Protein AF-A0A6G1GMH3-F1 (afdb_monomer)

Foldseek 3Di:
DVVPDPPDDFDKDKDKDKDADCVVCVVVVDPLLDQPVVQLVVQLCCCSPPNPDDPFQVSNQVVNQVSNQVSRDDVNGNQIKMKMKMWRAPPAVQFRTKIKIWIWGSNDDPPDPTDIWIKIKTHFRKAWAQEADDPVSRPGTAIKTKIKIFGPFDPVCRVCVRVLSVVLRVDRHPDNYHHQVVNQVVNQQSNVVVVGGFKMKMKMWGCPPDPPDSTDIDIDMDGNVVD

Mean predicted aligned error: 6.45 Å

Organism: NCBI:txid1176131

pLDDT: mean 87.6, std 11.53, range [42.12, 98.38]

Radius of gyration: 20.79 Å; Cα contacts (8 Å, |Δi|>4): 417; chains: 1; bounding box: 51×36×61 Å

InterPro domains:
  IPR006156 Dihydroneopterin aldolase [PTHR42844] (115-224)
  IPR006157 Dihydroneopterin aldolase/epimerase domain [PF02152] (8-95)
  IPR006157 Dihydroneopterin aldolase/epimerase domain [PF02152] (121-221)
  IPR006157 Dihydroneopterin aldolase/epimerase domain [SM00905] (7-104)
  IPR006157 Dihydroneopterin aldolase/epimerase domain [SM00905] (120-222)
  IPR006157 Dihydroneopterin aldolase/epimerase domain [TIGR00526] (122-224)
  IPR043133 GTP cyclohydrolase I, C-terminal/NADPH-dependent 7-cyano-7-deazaguanine reductase [G3DSA:3.30.1130.10] (1-105)
  IPR043133 GTP cyclohydrolase I, C-terminal/NADPH-dependent 7-cyano-7-deazaguanine reductase [G3DSA:3.30.1130.10] (109-225)

Sequence (227 aa):
DQWHRANYPQPASIDCRIRTSIAEAGKSDDVANTVNYGTLSKAIHKLAAYSKSFDDLKAFAEALCKTASETAGNDTHKDCAVEVTVTLPQALILGEGFGIQLKQDKSGKEDALQTQSLHAFVRSLRVACVIGINPHERVEKQPVVLDLTFYEVKDALFKEYATVVKRISDMIEQSSYGTLEALATNVARIACESGLMETVNVAVNKPAAIRFAVASGVEITRDRAFF

Structure (mmCIF, N/CA/C/O backbone):
data_AF-A0A6G1GMH3-F1
#
_entry.id   AF-A0A6G1GMH3-F1
#
loop_
_atom_site.group_PDB
_atom_site.id
_atom_site.type_symbol
_atom_site.label_atom_id
_atom_site.label_alt_id
_atom_site.label_comp_id
_atom_site.label_asym_id
_atom_site.label_entity_id
_atom_site.label_seq_id
_atom_site.pdbx_PDB_ins_code
_atom_site.Cartn_x
_atom_site.Cartn_y
_atom_site.Cartn_z
_atom_site.occupancy
_atom_site.B_iso_or_equiv
_atom_site.auth_seq_id
_atom_site.auth_comp_id
_atom_site.auth_asym_id
_atom_site.auth_atom_id
_atom_site.pdbx_PDB_model_num
ATOM 1 N N . ASP A 1 1 ? 14.725 -7.524 10.302 1.00 65.88 1 ASP A N 1
ATOM 2 C CA . ASP A 1 1 ? 13.369 -7.399 9.713 1.00 65.88 1 ASP A CA 1
ATOM 3 C C . ASP A 1 1 ? 12.341 -7.217 10.835 1.00 65.88 1 ASP A C 1
ATOM 5 O O . ASP A 1 1 ? 12.752 -7.108 11.988 1.00 65.88 1 ASP A O 1
ATOM 9 N N . GLN A 1 2 ? 11.034 -7.184 10.539 1.00 64.62 2 GLN A N 1
ATOM 10 C CA . GLN A 1 2 ? 9.976 -7.140 11.574 1.00 64.62 2 GLN A CA 1
ATOM 11 C C . GLN A 1 2 ? 9.940 -8.382 12.484 1.00 64.62 2 GLN A C 1
ATOM 13 O O . GLN A 1 2 ? 9.207 -8.411 13.466 1.00 64.62 2 GLN A O 1
ATOM 18 N N . TRP A 1 3 ? 10.754 -9.393 12.186 1.00 66.44 3 TRP A N 1
ATOM 19 C CA . TRP A 1 3 ? 10.903 -10.625 12.952 1.00 66.44 3 TRP A CA 1
ATOM 20 C C . TRP A 1 3 ? 12.176 -10.618 13.812 1.00 66.44 3 TRP A C 1
ATOM 22 O O . TRP A 1 3 ? 12.595 -11.665 14.303 1.00 66.44 3 TRP A O 1
ATOM 32 N N . HIS A 1 4 ? 12.808 -9.447 13.973 1.00 70.25 4 HIS A N 1
ATOM 33 C CA . HIS A 1 4 ? 14.054 -9.235 14.719 1.00 70.25 4 HIS A CA 1
ATOM 34 C C . HIS A 1 4 ? 15.251 -10.056 14.213 1.00 70.25 4 HIS A C 1
ATOM 36 O O . HIS A 1 4 ? 16.225 -10.258 14.938 1.00 70.25 4 HIS A O 1
ATOM 42 N N . ARG A 1 5 ? 15.225 -10.500 12.951 1.00 72.06 5 ARG A N 1
ATOM 43 C CA . ARG A 1 5 ? 16.344 -11.212 12.326 1.00 72.06 5 ARG A CA 1
ATOM 44 C C . ARG A 1 5 ? 17.308 -10.206 11.708 1.00 72.06 5 ARG A C 1
ATOM 46 O O . ARG A 1 5 ? 16.908 -9.355 10.905 1.00 72.06 5 ARG A O 1
ATOM 53 N N . ALA A 1 6 ? 18.578 -10.301 12.086 1.00 69.31 6 ALA A N 1
ATOM 54 C CA . ALA A 1 6 ? 19.656 -9.529 11.481 1.00 69.31 6 ALA A CA 1
ATOM 55 C C . ALA A 1 6 ? 20.178 -10.240 10.224 1.00 69.31 6 ALA A C 1
ATOM 57 O O . ALA A 1 6 ? 20.273 -11.465 10.202 1.00 69.31 6 ALA A O 1
ATOM 58 N N . ASN A 1 7 ? 20.537 -9.467 9.194 1.00 68.94 7 ASN A N 1
ATOM 59 C CA . ASN A 1 7 ? 21.212 -9.941 7.976 1.00 68.94 7 ASN A CA 1
ATOM 60 C C . ASN A 1 7 ? 20.487 -11.058 7.200 1.00 68.94 7 ASN A C 1
ATOM 62 O O . ASN A 1 7 ? 21.120 -11.793 6.445 1.00 68.94 7 ASN A O 1
ATOM 66 N N . TYR A 1 8 ? 19.168 -11.189 7.366 1.00 73.69 8 TYR A N 1
ATOM 67 C CA . TYR A 1 8 ? 18.373 -12.163 6.624 1.00 73.69 8 TYR A CA 1
ATOM 68 C C . TYR A 1 8 ? 17.823 -11.528 5.337 1.00 73.69 8 TYR A C 1
ATOM 70 O O . TYR A 1 8 ? 17.090 -10.535 5.439 1.00 73.69 8 TYR A O 1
ATOM 78 N N . PRO A 1 9 ? 18.139 -12.072 4.144 1.00 75.31 9 PRO A N 1
ATOM 79 C CA . PRO A 1 9 ? 17.592 -11.579 2.886 1.00 75.31 9 PRO A CA 1
ATOM 80 C C . PRO A 1 9 ? 16.067 -11.588 2.935 1.00 75.31 9 PRO A C 1
ATOM 82 O O . PRO A 1 9 ? 15.455 -12.607 3.260 1.00 75.31 9 PRO A O 1
ATOM 85 N N . GLN A 1 10 ? 15.452 -10.449 2.634 1.00 75.25 10 GLN A N 1
ATOM 86 C CA . GLN A 1 10 ? 13.999 -10.358 2.582 1.00 75.25 10 GLN A CA 1
ATOM 87 C C . GLN A 1 10 ? 13.537 -10.717 1.170 1.00 75.25 10 GLN A C 1
ATOM 89 O O . GLN A 1 10 ? 14.069 -10.155 0.207 1.00 75.25 10 GLN A O 1
ATOM 94 N N . PRO A 1 11 ? 12.565 -11.631 1.013 1.00 85.12 11 PRO A N 1
ATOM 95 C CA . PRO A 1 11 ? 11.922 -11.807 -0.277 1.00 85.12 11 PRO A CA 1
ATOM 96 C C . PRO A 1 11 ? 11.266 -10.485 -0.690 1.00 85.12 11 PRO A C 1
ATOM 98 O O . PRO A 1 11 ? 10.708 -9.771 0.143 1.00 85.12 11 PRO A O 1
ATOM 101 N N . ALA A 1 12 ? 11.324 -10.169 -1.979 1.00 89.12 12 ALA A N 1
ATOM 102 C CA . ALA A 1 12 ? 10.643 -9.025 -2.564 1.00 89.12 12 ALA A CA 1
ATOM 103 C C . ALA A 1 12 ? 9.912 -9.477 -3.830 1.00 89.12 12 ALA A C 1
ATOM 105 O O . ALA A 1 12 ? 10.475 -10.201 -4.652 1.00 89.12 12 ALA A O 1
ATOM 106 N N . SER A 1 13 ? 8.663 -9.047 -3.980 1.00 92.88 13 SER A N 1
ATOM 107 C CA . SER A 1 13 ? 7.919 -9.143 -5.234 1.00 92.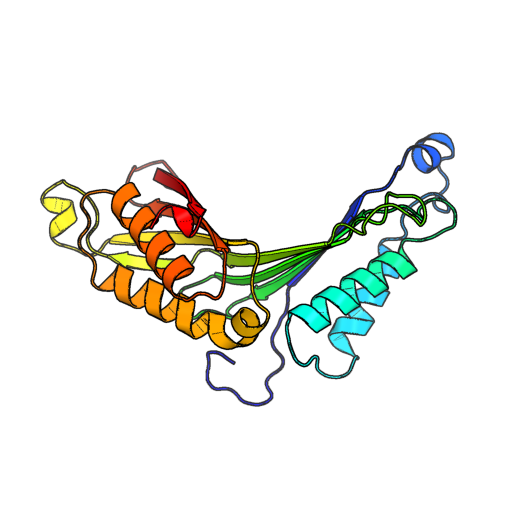88 13 SER A CA 1
ATOM 108 C C . SER A 1 13 ? 8.078 -7.836 -5.994 1.00 92.88 13 SER A C 1
ATOM 110 O O . SER A 1 13 ? 7.933 -6.760 -5.410 1.00 92.88 13 SER A O 1
ATOM 112 N N . ILE A 1 14 ? 8.382 -7.931 -7.285 1.00 94.44 14 ILE A N 1
ATOM 113 C CA . ILE A 1 14 ? 8.625 -6.780 -8.151 1.00 94.44 14 ILE A CA 1
ATOM 114 C C . ILE A 1 14 ? 7.654 -6.864 -9.322 1.00 94.44 14 ILE A C 1
ATOM 116 O O . ILE A 1 14 ? 7.731 -7.797 -10.118 1.00 94.44 14 ILE A O 1
ATOM 120 N N . ASP A 1 15 ? 6.790 -5.865 -9.450 1.00 94.94 15 ASP A N 1
ATOM 121 C CA . ASP A 1 15 ? 5.965 -5.659 -10.636 1.00 94.94 15 ASP A CA 1
ATOM 122 C C . ASP A 1 15 ? 6.522 -4.471 -11.418 1.00 94.94 15 ASP A C 1
ATOM 124 O O . ASP A 1 15 ? 6.689 -3.381 -10.874 1.00 94.94 15 ASP A O 1
ATOM 128 N N . CYS A 1 16 ? 6.807 -4.668 -12.702 1.00 92.62 16 CYS A N 1
ATOM 129 C CA . CYS A 1 16 ? 7.284 -3.617 -13.594 1.00 92.62 16 CYS A CA 1
ATOM 130 C C . CYS A 1 16 ? 6.290 -3.444 -14.741 1.00 92.62 16 CYS A C 1
ATOM 132 O O . CYS A 1 16 ? 6.007 -4.387 -15.479 1.00 92.62 16 CYS A O 1
ATOM 134 N N . ARG A 1 17 ? 5.777 -2.227 -14.910 1.00 91.88 17 ARG A N 1
ATOM 135 C CA . ARG A 1 17 ? 4.866 -1.839 -15.985 1.00 91.88 17 ARG A CA 1
ATOM 136 C C . ARG A 1 17 ? 5.545 -0.808 -16.869 1.00 91.88 17 ARG A C 1
ATOM 138 O O . ARG A 1 17 ? 6.013 0.220 -16.390 1.00 91.88 17 ARG A O 1
ATOM 145 N N . ILE A 1 18 ? 5.558 -1.081 -18.167 1.00 88.50 18 ILE A N 1
ATOM 146 C CA . ILE A 1 18 ? 6.074 -0.173 -19.191 1.00 88.50 18 ILE A CA 1
ATOM 147 C C . ILE A 1 18 ? 4.893 0.259 -20.047 1.00 88.50 18 ILE A C 1
ATOM 149 O O . ILE A 1 18 ? 4.177 -0.580 -20.593 1.00 88.50 18 ILE A O 1
ATOM 153 N N . ARG A 1 19 ? 4.684 1.568 -20.162 1.00 87.44 19 ARG A N 1
ATOM 154 C CA . ARG A 1 19 ? 3.681 2.153 -21.051 1.00 87.44 19 ARG A CA 1
ATOM 155 C C . ARG A 1 19 ? 4.404 2.753 -22.247 1.00 87.44 19 ARG A C 1
ATOM 157 O O . ARG A 1 19 ? 5.175 3.695 -22.101 1.00 87.44 19 ARG A O 1
ATOM 164 N N . THR A 1 20 ? 4.166 2.177 -23.416 1.00 84.81 20 THR A N 1
ATOM 165 C CA . THR A 1 20 ? 4.741 2.609 -24.692 1.00 84.81 20 THR A CA 1
ATOM 166 C C . THR A 1 20 ? 3.802 2.227 -25.833 1.00 84.81 20 THR A C 1
ATOM 168 O O . THR A 1 20 ? 2.899 1.405 -25.651 1.00 84.81 20 THR A O 1
ATOM 171 N N . SER A 1 21 ? 3.994 2.824 -27.006 1.00 84.62 21 SER A N 1
ATOM 172 C CA . SER A 1 21 ? 3.234 2.447 -28.196 1.00 84.62 21 SER A CA 1
ATOM 173 C C . SER A 1 21 ? 3.681 1.078 -28.702 1.00 84.62 21 SER A C 1
ATOM 175 O O . SER A 1 21 ? 4.868 0.844 -28.905 1.00 84.62 21 SER A O 1
ATOM 177 N N . ILE A 1 22 ? 2.718 0.195 -28.962 1.00 87.56 22 ILE A N 1
ATOM 178 C CA . ILE A 1 22 ? 2.938 -1.113 -29.604 1.00 87.56 22 ILE A CA 1
ATOM 179 C C . ILE A 1 22 ? 2.519 -1.114 -31.082 1.00 87.56 22 ILE A C 1
ATOM 181 O O . ILE A 1 22 ? 2.476 -2.161 -31.724 1.00 87.56 22 ILE A O 1
ATOM 185 N N . ALA A 1 23 ? 2.165 0.053 -31.630 1.00 88.12 23 ALA A N 1
ATOM 186 C CA . ALA A 1 23 ? 1.569 0.157 -32.959 1.00 88.12 23 ALA A CA 1
ATOM 187 C C . ALA A 1 23 ? 2.521 -0.289 -34.078 1.00 88.12 23 ALA A C 1
ATOM 189 O O . ALA A 1 23 ? 2.072 -0.870 -35.062 1.00 88.12 23 ALA A O 1
ATOM 190 N N . GLU A 1 24 ? 3.820 -0.016 -33.943 1.00 85.69 24 GLU A N 1
ATOM 191 C CA . GLU A 1 24 ? 4.813 -0.409 -34.943 1.00 85.69 24 GLU A CA 1
ATOM 192 C C . GLU A 1 24 ? 5.047 -1.918 -34.950 1.00 85.69 24 GLU A C 1
ATOM 194 O O . GLU A 1 24 ? 4.979 -2.525 -36.017 1.00 85.69 24 GLU A O 1
ATOM 199 N N . ALA A 1 25 ? 5.207 -2.541 -33.778 1.00 87.25 25 ALA A N 1
ATOM 200 C CA . ALA A 1 25 ? 5.230 -3.999 -33.660 1.00 87.25 25 ALA A CA 1
ATOM 201 C C . ALA A 1 25 ? 3.974 -4.632 -34.273 1.00 87.25 25 ALA A C 1
ATOM 203 O O . ALA A 1 25 ? 4.080 -5.557 -35.066 1.00 87.25 25 ALA A O 1
ATOM 204 N N . GLY A 1 26 ? 2.788 -4.081 -33.989 1.00 89.00 26 GLY A N 1
ATOM 205 C CA . GLY A 1 26 ? 1.532 -4.593 -34.546 1.00 89.00 26 GLY A CA 1
ATOM 206 C C . GLY A 1 26 ? 1.400 -4.452 -36.068 1.00 89.00 26 GLY A C 1
ATOM 207 O O . GLY A 1 26 ? 0.656 -5.209 -36.681 1.00 89.00 26 GLY A O 1
ATOM 208 N N . LYS A 1 27 ? 2.101 -3.494 -36.690 1.00 91.56 27 LYS A N 1
ATOM 209 C CA . LYS A 1 27 ? 2.120 -3.317 -38.154 1.00 91.56 27 LYS A CA 1
ATOM 210 C C . LYS A 1 27 ? 3.199 -4.148 -38.840 1.00 91.56 27 LYS A C 1
ATOM 212 O O . LYS A 1 27 ? 2.978 -4.618 -39.949 1.00 91.56 27 LYS A O 1
ATOM 217 N N . SER A 1 28 ? 4.371 -4.235 -38.222 1.00 91.38 28 SER A N 1
ATOM 218 C CA . SER A 1 28 ? 5.557 -4.877 -38.797 1.00 91.38 28 SER A CA 1
ATOM 219 C C . SER A 1 28 ? 5.628 -6.374 -38.515 1.00 91.38 28 SER A C 1
ATOM 221 O O 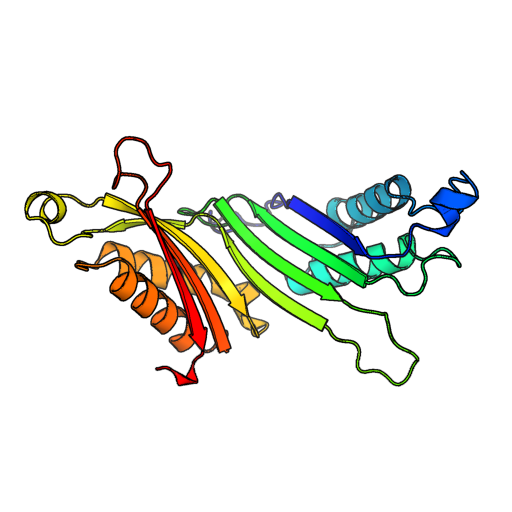. SER A 1 28 ? 6.318 -7.072 -39.249 1.00 91.38 28 SER A O 1
ATOM 223 N N . ASP A 1 29 ? 4.938 -6.850 -37.473 1.00 88.75 29 ASP A N 1
ATOM 224 C CA . ASP A 1 29 ? 5.090 -8.200 -36.913 1.00 88.75 29 ASP A CA 1
ATOM 225 C C . ASP A 1 29 ? 6.562 -8.552 -36.604 1.00 88.75 29 ASP A C 1
ATOM 227 O O . ASP A 1 29 ? 6.986 -9.704 -36.667 1.00 88.75 29 ASP A O 1
ATOM 231 N N . ASP A 1 30 ? 7.371 -7.535 -36.278 1.00 83.62 30 ASP A N 1
ATOM 232 C CA . ASP A 1 30 ? 8.790 -7.681 -35.965 1.00 83.62 30 ASP A CA 1
ATOM 233 C C . ASP A 1 30 ? 9.027 -7.525 -34.460 1.00 83.62 30 ASP A C 1
ATOM 235 O O . ASP A 1 30 ? 8.729 -6.492 -33.849 1.00 83.62 30 ASP A O 1
ATOM 239 N N . VAL A 1 31 ? 9.626 -8.556 -33.864 1.00 84.44 31 VAL A N 1
ATOM 240 C CA . VAL A 1 31 ? 10.017 -8.580 -32.452 1.00 84.44 31 VAL A CA 1
ATOM 241 C C . VAL A 1 31 ? 11.000 -7.460 -32.092 1.00 84.44 31 VAL A C 1
ATOM 243 O O . VAL A 1 31 ? 11.024 -7.032 -30.936 1.00 84.44 31 VAL A O 1
ATOM 246 N N . ALA A 1 32 ? 11.774 -6.944 -33.053 1.00 83.81 32 ALA A N 1
ATOM 247 C CA . ALA A 1 32 ? 12.692 -5.824 -32.848 1.00 83.81 32 ALA A CA 1
ATOM 248 C C . ALA A 1 32 ? 11.973 -4.528 -32.432 1.00 83.81 32 ALA A C 1
ATOM 250 O O . ALA A 1 32 ? 12.541 -3.722 -31.693 1.00 83.81 32 ALA A O 1
ATOM 251 N N . ASN A 1 33 ? 10.709 -4.376 -32.843 1.00 81.94 33 ASN A N 1
ATOM 252 C CA . ASN A 1 33 ? 9.846 -3.238 -32.521 1.00 81.94 33 ASN A CA 1
ATOM 253 C C . ASN A 1 33 ? 9.020 -3.456 -31.244 1.00 81.94 33 ASN A C 1
ATOM 255 O O . ASN A 1 33 ? 8.120 -2.667 -30.948 1.00 81.94 33 ASN A O 1
ATOM 259 N N . THR A 1 34 ? 9.281 -4.546 -30.514 1.00 84.06 34 THR A N 1
ATOM 260 C CA . THR A 1 34 ? 8.614 -4.870 -29.249 1.00 84.06 34 THR A CA 1
ATOM 261 C C . THR A 1 34 ? 9.492 -4.518 -28.053 1.00 84.06 34 THR A C 1
ATOM 263 O O . THR A 1 34 ? 10.722 -4.470 -28.129 1.00 84.06 34 THR A O 1
ATOM 266 N N . VAL A 1 35 ? 8.858 -4.370 -26.890 1.00 83.00 35 VAL A N 1
ATOM 267 C CA . VAL A 1 35 ? 9.576 -4.337 -25.615 1.00 83.00 35 VAL A CA 1
ATOM 268 C C . VAL A 1 35 ? 10.089 -5.741 -25.300 1.00 83.00 35 VAL A C 1
ATOM 270 O O . VAL A 1 35 ? 9.305 -6.661 -25.053 1.00 83.00 35 VAL A O 1
ATOM 273 N N . ASN A 1 36 ? 11.411 -5.905 -25.232 1.00 83.88 36 ASN A N 1
ATOM 274 C CA . ASN A 1 36 ? 12.025 -7.180 -24.871 1.00 83.88 36 ASN A CA 1
ATOM 275 C C . ASN A 1 36 ? 11.913 -7.448 -23.357 1.00 83.88 36 ASN A C 1
ATOM 277 O O . ASN A 1 36 ? 12.841 -7.218 -22.575 1.00 83.88 36 ASN A O 1
ATOM 281 N N . TYR A 1 37 ? 10.763 -7.979 -22.945 1.00 85.44 37 TYR A N 1
ATOM 282 C CA . TYR A 1 37 ? 10.471 -8.332 -21.554 1.00 85.44 37 TYR A CA 1
ATOM 283 C C . TYR A 1 37 ? 11.409 -9.418 -20.994 1.00 85.44 37 TYR A C 1
ATOM 285 O O . TYR A 1 37 ? 11.611 -9.489 -19.782 1.00 85.44 37 TYR A O 1
ATOM 293 N N . GLY A 1 38 ? 12.027 -10.242 -21.850 1.00 87.50 38 GLY A N 1
ATOM 294 C CA . GLY A 1 38 ? 13.005 -11.251 -21.440 1.00 87.50 38 GLY A CA 1
ATOM 295 C C . GLY A 1 38 ? 14.327 -10.636 -20.976 1.00 87.50 38 GLY A C 1
ATOM 296 O O . GLY A 1 38 ? 14.845 -10.997 -19.917 1.00 87.50 38 GLY A O 1
ATOM 297 N N . THR A 1 39 ? 14.864 -9.680 -21.737 1.00 88.00 39 THR A N 1
ATOM 298 C CA . THR A 1 39 ? 16.065 -8.922 -21.352 1.00 88.00 39 THR A CA 1
ATOM 299 C C . THR A 1 39 ? 15.787 -8.059 -20.126 1.00 88.00 39 THR A C 1
ATOM 301 O O . THR A 1 39 ? 16.581 -8.071 -19.185 1.00 88.00 39 THR A O 1
ATOM 304 N N . LEU A 1 40 ? 14.626 -7.399 -20.084 1.00 89.25 40 LEU A N 1
ATOM 305 C CA . LEU A 1 40 ? 14.170 -6.630 -18.926 1.00 89.25 40 LEU A CA 1
ATOM 306 C C . LEU A 1 40 ? 14.114 -7.480 -17.653 1.00 89.25 40 LEU A C 1
ATOM 308 O O . LEU A 1 40 ? 14.688 -7.108 -16.632 1.00 89.25 40 LEU A O 1
ATOM 312 N N . SER A 1 41 ? 13.456 -8.640 -17.716 1.00 91.06 41 SER A N 1
ATOM 313 C CA . SER A 1 41 ? 13.328 -9.550 -16.576 1.00 91.06 41 SER A CA 1
ATOM 314 C C . SER A 1 41 ? 14.698 -10.009 -16.068 1.00 91.06 41 SER A C 1
ATOM 316 O O . SER A 1 41 ? 14.957 -9.959 -14.866 1.00 91.06 41 SER A O 1
ATOM 318 N N . LYS A 1 42 ? 15.621 -10.367 -16.973 1.00 91.94 42 LYS A N 1
ATOM 319 C CA . LYS A 1 42 ? 17.000 -10.736 -16.612 1.00 91.94 42 LYS A CA 1
ATOM 320 C C . LYS A 1 42 ? 17.761 -9.577 -15.968 1.00 91.94 42 LYS A C 1
ATOM 322 O O . LYS A 1 42 ? 18.494 -9.808 -15.009 1.00 91.94 42 LYS A O 1
ATOM 327 N N . ALA A 1 43 ? 17.596 -8.353 -16.468 1.00 90.69 43 ALA A N 1
ATOM 328 C CA . ALA A 1 43 ? 18.242 -7.165 -15.917 1.00 90.69 43 ALA A CA 1
ATOM 329 C C . ALA A 1 43 ? 17.725 -6.839 -14.505 1.00 90.69 43 ALA A C 1
ATOM 331 O O . ALA A 1 43 ? 18.528 -6.675 -13.585 1.00 90.69 43 ALA A O 1
ATOM 332 N N . ILE A 1 44 ? 16.401 -6.848 -14.310 1.00 91.25 44 ILE A N 1
ATOM 333 C CA . ILE A 1 44 ? 15.755 -6.667 -13.000 1.00 91.25 44 ILE A CA 1
ATOM 334 C C . ILE A 1 44 ? 16.196 -7.754 -12.020 1.00 91.25 44 ILE A C 1
ATOM 336 O O . ILE A 1 44 ? 16.589 -7.448 -10.896 1.00 91.25 44 ILE A O 1
ATOM 340 N N . HIS A 1 45 ? 16.178 -9.019 -12.443 1.00 91.25 45 HIS A N 1
ATOM 341 C CA . HIS A 1 45 ? 16.608 -10.126 -11.596 1.00 91.25 45 HIS A CA 1
ATOM 342 C C . HIS A 1 45 ? 18.086 -10.001 -11.219 1.00 91.25 45 HIS A C 1
ATOM 344 O O . HIS A 1 45 ? 18.443 -10.208 -10.064 1.00 91.25 45 HIS A O 1
ATOM 350 N N . LYS A 1 46 ? 18.947 -9.610 -12.168 1.00 90.69 46 LYS A N 1
ATOM 351 C CA . LYS A 1 46 ? 20.372 -9.405 -11.898 1.00 90.69 46 LYS A CA 1
ATOM 352 C C . LYS A 1 46 ? 20.598 -8.314 -10.854 1.00 90.69 46 LYS A C 1
ATOM 354 O O . LYS A 1 46 ? 21.429 -8.501 -9.967 1.00 90.69 46 LYS A O 1
ATOM 359 N N . LEU A 1 47 ? 19.863 -7.207 -10.963 1.00 89.94 47 LEU A N 1
ATOM 360 C CA . LEU A 1 47 ? 19.889 -6.139 -9.972 1.00 89.94 47 LEU A CA 1
ATOM 361 C C . LEU A 1 47 ? 19.427 -6.683 -8.613 1.00 89.94 47 LEU A C 1
ATOM 363 O O . LEU A 1 47 ? 20.202 -6.688 -7.673 1.00 89.94 47 LEU A O 1
ATOM 367 N N . ALA A 1 48 ? 18.225 -7.251 -8.525 1.00 87.38 48 ALA A N 1
ATOM 368 C CA . ALA A 1 48 ? 17.651 -7.716 -7.261 1.00 87.38 48 ALA A CA 1
ATOM 369 C C . ALA A 1 48 ? 18.454 -8.836 -6.563 1.00 87.38 48 ALA A C 1
ATOM 371 O O . ALA A 1 48 ? 18.496 -8.874 -5.336 1.00 87.38 48 ALA A O 1
ATOM 372 N N . ALA A 1 49 ? 19.069 -9.754 -7.317 1.00 83.69 49 ALA A N 1
ATOM 373 C CA . ALA A 1 49 ? 19.723 -10.943 -6.761 1.00 83.69 49 ALA A CA 1
ATOM 374 C C . ALA A 1 49 ? 21.226 -10.771 -6.485 1.00 83.69 49 ALA A C 1
ATOM 376 O O . ALA A 1 49 ? 21.755 -11.443 -5.602 1.00 83.69 49 ALA A O 1
ATOM 377 N N . TYR A 1 50 ? 21.925 -9.915 -7.243 1.00 78.56 50 TYR A N 1
ATOM 378 C CA . TYR A 1 50 ? 23.394 -9.852 -7.212 1.00 78.56 50 TYR A CA 1
ATOM 379 C C . TYR A 1 50 ? 23.973 -8.462 -6.935 1.00 78.56 50 TYR A C 1
ATOM 381 O O . TYR A 1 50 ? 25.194 -8.344 -6.803 1.00 78.56 50 TYR A O 1
ATOM 389 N N . SER A 1 51 ? 23.166 -7.398 -6.878 1.00 72.00 51 SER A N 1
ATOM 390 C CA . SER A 1 51 ? 23.700 -6.087 -6.502 1.00 72.00 51 SER A CA 1
ATOM 391 C C . SER A 1 51 ? 23.985 -6.006 -5.001 1.00 72.00 51 SER A C 1
ATOM 393 O O . SER A 1 51 ? 23.491 -6.802 -4.202 1.00 72.00 51 SER A O 1
ATOM 395 N N . LYS A 1 52 ? 24.790 -5.009 -4.607 1.00 70.94 52 LYS A N 1
ATOM 396 C CA . LYS A 1 52 ? 24.958 -4.643 -3.193 1.00 70.94 52 LYS A CA 1
ATOM 397 C C . LYS A 1 52 ? 23.591 -4.365 -2.553 1.00 70.94 52 LYS A C 1
ATOM 399 O O . LYS A 1 52 ? 22.647 -3.986 -3.245 1.00 70.94 52 LYS A O 1
ATOM 404 N N . SER A 1 53 ? 23.519 -4.539 -1.234 1.00 79.00 53 SER A N 1
ATOM 405 C CA . SER A 1 53 ? 22.374 -4.122 -0.423 1.00 79.00 53 SER A CA 1
ATOM 406 C C . SER A 1 53 ? 22.011 -2.667 -0.713 1.00 79.00 53 SER A C 1
ATOM 408 O O . SER A 1 53 ? 22.900 -1.819 -0.794 1.00 79.00 53 SER A O 1
ATOM 410 N N . PHE A 1 54 ? 20.719 -2.393 -0.841 1.00 83.50 54 PHE A N 1
ATOM 411 C CA . PHE A 1 54 ? 20.199 -1.032 -0.920 1.00 83.50 54 PHE A CA 1
ATOM 412 C C . PHE A 1 54 ? 19.959 -0.490 0.488 1.00 83.50 54 PHE A C 1
ATOM 414 O O . PHE A 1 54 ? 19.587 -1.251 1.385 1.00 83.50 54 PHE A O 1
ATOM 421 N N . ASP A 1 55 ? 20.165 0.813 0.668 1.00 81.19 55 ASP A N 1
ATOM 422 C CA . ASP A 1 55 ? 19.988 1.475 1.964 1.00 81.19 55 ASP A CA 1
ATOM 423 C C . ASP A 1 55 ? 18.512 1.521 2.385 1.00 81.19 55 ASP A C 1
ATOM 425 O O . ASP A 1 55 ? 18.187 1.358 3.563 1.00 81.19 55 ASP A O 1
ATOM 429 N N . ASP A 1 56 ? 17.610 1.714 1.418 1.00 84.31 56 ASP A N 1
ATOM 430 C CA . ASP A 1 56 ? 16.166 1.681 1.615 1.00 84.31 56 ASP A CA 1
ATOM 431 C C . ASP A 1 56 ? 15.408 1.182 0.369 1.00 84.31 56 ASP A C 1
ATOM 433 O O . ASP A 1 56 ? 15.971 0.917 -0.699 1.00 84.31 56 ASP A O 1
ATOM 437 N N . LEU A 1 57 ? 14.091 1.024 0.532 1.00 87.94 57 LEU A N 1
ATOM 438 C CA . LEU A 1 57 ? 13.176 0.594 -0.526 1.00 87.94 57 LEU A CA 1
ATOM 439 C C . LEU A 1 57 ? 13.136 1.571 -1.705 1.00 87.94 57 LEU A C 1
ATOM 441 O O . LEU A 1 57 ? 13.012 1.128 -2.846 1.00 87.94 57 LEU A O 1
ATOM 445 N N . LYS A 1 58 ? 13.236 2.879 -1.446 1.00 89.94 58 LYS A N 1
ATOM 446 C CA . LYS A 1 58 ? 13.144 3.916 -2.477 1.00 89.94 58 LYS A CA 1
ATOM 447 C C . LYS A 1 58 ? 14.341 3.843 -3.415 1.00 89.94 58 LYS A C 1
ATOM 449 O O . LYS A 1 58 ? 14.137 3.748 -4.622 1.00 89.94 58 LYS A O 1
ATOM 454 N N . ALA A 1 59 ? 15.556 3.779 -2.875 1.00 89.50 59 ALA A N 1
ATOM 455 C CA . ALA A 1 59 ? 16.780 3.611 -3.651 1.00 89.50 59 ALA A CA 1
ATOM 456 C C . ALA A 1 59 ? 16.726 2.343 -4.520 1.00 89.50 59 ALA A C 1
ATOM 458 O O . ALA A 1 59 ? 17.152 2.350 -5.677 1.00 89.50 59 ALA A O 1
ATOM 459 N N . PHE A 1 60 ? 16.145 1.261 -3.991 1.00 91.31 60 PHE A N 1
ATOM 460 C CA . PHE A 1 60 ? 15.935 0.040 -4.762 1.00 91.31 60 PHE A CA 1
ATOM 461 C C . PHE A 1 60 ? 14.929 0.229 -5.911 1.00 91.31 60 PHE A C 1
ATOM 463 O O . PHE A 1 60 ? 15.216 -0.155 -7.046 1.00 91.31 60 PHE A O 1
ATOM 470 N N . ALA A 1 61 ? 13.776 0.857 -5.658 1.00 92.06 61 ALA A N 1
ATOM 471 C CA . ALA A 1 61 ? 12.782 1.134 -6.697 1.00 92.06 61 ALA A CA 1
ATOM 472 C C . ALA A 1 61 ? 13.297 2.106 -7.770 1.00 92.06 61 ALA A C 1
ATOM 474 O O . ALA A 1 61 ? 13.032 1.903 -8.952 1.00 92.06 61 ALA A O 1
ATOM 475 N N . GLU A 1 62 ? 14.077 3.121 -7.395 1.00 91.12 62 GLU A N 1
ATOM 476 C CA . GLU A 1 62 ? 14.719 4.044 -8.337 1.00 91.12 62 GLU A CA 1
ATOM 477 C C . GLU A 1 62 ? 15.721 3.317 -9.241 1.00 91.12 62 GLU A C 1
ATOM 479 O O . GLU A 1 62 ? 15.711 3.508 -10.460 1.00 91.12 62 GLU A O 1
ATOM 484 N N . ALA A 1 63 ? 16.537 2.421 -8.676 1.00 91.31 63 ALA A N 1
ATOM 485 C CA . ALA A 1 63 ? 17.462 1.595 -9.447 1.00 91.31 63 ALA A CA 1
ATOM 486 C C . ALA A 1 63 ? 16.730 0.645 -10.415 1.00 91.31 63 ALA A C 1
ATOM 488 O O . ALA A 1 63 ? 17.177 0.452 -11.552 1.00 91.31 63 ALA A O 1
ATOM 489 N N . LEU A 1 64 ? 15.588 0.087 -9.996 1.00 91.81 64 LEU A N 1
ATOM 490 C CA . LEU A 1 64 ? 14.719 -0.727 -10.848 1.00 91.81 64 LEU A CA 1
ATOM 491 C C . LEU A 1 64 ? 14.100 0.094 -11.983 1.00 91.81 64 LEU A C 1
ATOM 493 O O . LEU A 1 64 ? 14.183 -0.330 -13.132 1.00 91.81 64 LEU A O 1
ATOM 497 N N . CYS A 1 65 ? 13.541 1.274 -11.699 1.00 89.94 65 CYS A N 1
ATOM 498 C CA . CYS A 1 65 ? 12.983 2.165 -12.722 1.00 89.94 65 CYS A CA 1
ATOM 499 C C . CYS A 1 65 ? 14.040 2.598 -13.742 1.00 89.94 65 CYS A C 1
ATOM 501 O O . CYS A 1 65 ? 13.775 2.589 -14.949 1.00 89.94 65 CYS A O 1
ATOM 503 N N . LYS A 1 66 ? 15.253 2.925 -13.278 1.00 88.56 66 LYS A N 1
ATOM 504 C CA . LYS A 1 66 ? 16.384 3.260 -14.148 1.00 88.56 66 LYS A CA 1
ATOM 505 C C . LYS A 1 66 ? 16.737 2.088 -15.062 1.00 88.56 66 LYS A C 1
ATOM 507 O O . LYS A 1 66 ? 16.754 2.250 -16.278 1.00 88.56 66 LYS A O 1
ATOM 512 N N . THR A 1 67 ? 16.921 0.903 -14.482 1.00 89.62 67 THR A N 1
ATOM 513 C CA . THR A 1 67 ? 17.248 -0.323 -15.225 1.00 89.62 67 THR A CA 1
ATOM 514 C C . THR A 1 67 ? 16.156 -0.668 -16.237 1.00 89.62 67 THR A C 1
ATOM 516 O O . THR A 1 67 ? 16.451 -1.010 -17.380 1.00 89.62 67 THR A O 1
ATOM 519 N N . ALA A 1 68 ? 14.888 -0.546 -15.843 1.00 88.88 68 ALA A N 1
ATOM 520 C CA . ALA A 1 68 ? 13.752 -0.808 -16.712 1.00 88.88 68 ALA A CA 1
ATOM 521 C C . ALA A 1 68 ? 13.681 0.184 -17.874 1.00 88.88 68 ALA A C 1
ATOM 523 O O . ALA A 1 68 ? 13.509 -0.238 -19.013 1.00 88.88 68 ALA A O 1
ATOM 524 N N . SER A 1 69 ? 13.901 1.472 -17.613 1.00 83.81 69 SER A N 1
ATOM 525 C CA . SER A 1 69 ? 13.928 2.498 -18.658 1.00 83.81 69 SER A CA 1
ATOM 526 C C . SER A 1 69 ? 15.078 2.292 -19.649 1.00 83.81 69 SER A C 1
ATOM 528 O O . SER A 1 69 ? 14.888 2.444 -20.850 1.00 83.81 69 SER A O 1
ATOM 530 N N . GLU A 1 70 ? 16.272 1.944 -19.160 1.00 83.56 70 GLU A N 1
ATOM 531 C CA . GLU A 1 70 ? 17.460 1.705 -19.995 1.00 83.56 70 GLU A CA 1
ATOM 532 C C . GLU A 1 70 ? 17.329 0.428 -20.832 1.00 83.56 70 GLU A C 1
ATOM 534 O O . GLU A 1 70 ? 17.779 0.385 -21.971 1.00 83.56 70 GLU A O 1
ATOM 539 N N . THR A 1 71 ? 16.686 -0.607 -20.285 1.00 80.12 71 THR A N 1
ATOM 540 C CA . THR A 1 71 ? 16.534 -1.904 -20.964 1.00 80.12 71 THR A CA 1
ATOM 541 C C . THR A 1 71 ? 15.333 -1.936 -21.912 1.00 80.12 71 THR A C 1
ATOM 543 O O . THR A 1 71 ? 15.334 -2.692 -22.880 1.00 80.12 71 THR A O 1
ATOM 546 N N . ALA A 1 72 ? 14.294 -1.142 -21.636 1.00 71.31 72 ALA A N 1
ATOM 547 C CA . ALA A 1 72 ? 13.121 -1.013 -22.499 1.00 71.31 72 ALA A CA 1
ATOM 548 C C . ALA A 1 72 ? 13.353 -0.066 -23.686 1.00 71.31 72 ALA A C 1
ATOM 550 O O . ALA A 1 72 ? 12.676 -0.191 -24.706 1.00 71.31 72 ALA A O 1
ATOM 551 N N . GLY A 1 73 ? 14.290 0.877 -23.551 1.00 61.38 73 GLY A N 1
ATOM 552 C CA . GLY A 1 73 ? 14.593 1.902 -24.543 1.00 61.38 73 GLY A CA 1
ATOM 553 C C . GLY A 1 73 ? 15.427 1.395 -25.720 1.00 61.38 73 GLY A C 1
ATOM 554 O O . GLY A 1 73 ? 16.588 1.768 -25.855 1.00 61.38 73 GLY A O 1
ATOM 555 N N . ASN A 1 74 ? 14.825 0.612 -26.615 1.00 61.06 74 ASN A N 1
ATOM 556 C CA . ASN A 1 74 ? 15.261 0.606 -28.016 1.00 61.06 74 ASN A CA 1
ATOM 557 C C . ASN A 1 74 ? 14.875 1.957 -28.665 1.00 61.06 74 ASN A C 1
ATOM 559 O O . ASN A 1 74 ? 14.058 2.691 -28.100 1.00 61.06 74 ASN A O 1
ATOM 563 N N . ASP A 1 75 ? 15.409 2.294 -29.849 1.00 59.66 75 ASP A N 1
ATOM 564 C CA . ASP A 1 75 ? 15.100 3.557 -30.558 1.00 59.66 75 ASP A CA 1
ATOM 565 C C . ASP A 1 75 ? 13.588 3.849 -30.669 1.00 59.66 75 ASP A C 1
ATOM 567 O O . ASP A 1 75 ? 13.179 5.007 -30.598 1.00 59.66 75 ASP A O 1
ATOM 571 N N . THR A 1 76 ? 12.765 2.800 -30.728 1.00 58.97 76 THR A N 1
ATOM 572 C CA . THR A 1 76 ? 11.299 2.817 -30.847 1.00 58.97 76 THR A CA 1
ATOM 573 C C . THR A 1 76 ? 10.532 3.117 -29.546 1.00 58.97 76 THR A C 1
ATOM 575 O O . THR A 1 76 ? 9.348 3.448 -29.583 1.00 58.97 76 THR A O 1
ATOM 578 N N . HIS A 1 77 ? 11.165 2.998 -28.372 1.00 67.56 77 HIS A N 1
ATOM 579 C CA . HIS A 1 77 ? 10.491 3.076 -27.062 1.00 67.56 77 HIS A CA 1
ATOM 580 C C . HIS A 1 77 ? 11.169 4.038 -26.069 1.00 67.56 77 HIS A C 1
ATOM 582 O O . HIS A 1 77 ? 10.978 3.919 -24.856 1.00 67.56 77 HIS A O 1
ATOM 588 N N . LYS A 1 78 ? 11.948 5.004 -26.573 1.00 64.44 78 LYS A N 1
ATOM 589 C CA . LYS A 1 78 ? 12.691 5.985 -25.757 1.00 64.44 78 LYS A CA 1
ATOM 590 C C . LYS A 1 78 ? 11.809 6.809 -24.806 1.00 64.44 78 LYS A C 1
ATOM 592 O O . LYS A 1 78 ? 12.254 7.116 -23.704 1.00 64.44 78 LYS A O 1
ATOM 597 N N . ASP A 1 79 ? 10.555 7.065 -25.179 1.00 68.75 79 ASP A N 1
ATOM 598 C CA . ASP A 1 79 ? 9.603 7.879 -24.403 1.00 68.75 79 ASP A CA 1
ATOM 599 C C . ASP A 1 79 ? 8.686 7.046 -23.484 1.00 68.75 79 ASP A C 1
ATOM 601 O O . ASP A 1 79 ? 7.576 7.464 -23.147 1.00 68.75 79 ASP A O 1
ATOM 605 N N . CYS A 1 80 ? 9.093 5.831 -23.102 1.00 77.12 80 CYS A N 1
ATOM 606 C CA . CYS A 1 80 ? 8.248 4.968 -22.282 1.00 77.12 80 CYS A CA 1
ATOM 607 C C . CYS A 1 80 ? 8.088 5.487 -20.841 1.00 77.12 80 CYS A C 1
ATOM 609 O O . CYS A 1 80 ? 9.051 5.885 -20.182 1.00 77.12 80 CYS A O 1
ATOM 611 N N . ALA A 1 81 ? 6.857 5.433 -20.323 1.00 86.50 81 ALA A N 1
ATOM 612 C CA . ALA A 1 81 ? 6.600 5.651 -18.904 1.00 86.50 81 ALA A CA 1
ATOM 613 C C . ALA A 1 81 ? 6.772 4.327 -18.153 1.00 86.50 81 ALA A C 1
ATOM 615 O O . ALA A 1 81 ? 6.215 3.298 -18.551 1.00 86.50 81 ALA A O 1
ATOM 616 N N . VAL A 1 82 ? 7.525 4.359 -17.058 1.00 90.00 82 VAL A N 1
ATOM 617 C CA . VAL A 1 82 ? 7.866 3.177 -16.264 1.00 90.00 82 VAL A CA 1
ATOM 618 C C . VAL A 1 82 ? 7.244 3.300 -14.881 1.00 90.00 82 VAL A C 1
ATOM 620 O O . VAL A 1 82 ? 7.356 4.325 -14.215 1.00 90.00 82 VAL A O 1
ATOM 623 N N . GLU A 1 83 ? 6.580 2.240 -14.441 1.00 93.38 83 GLU A N 1
ATOM 624 C CA . GLU A 1 83 ? 5.975 2.120 -13.119 1.00 93.38 83 GLU A CA 1
ATOM 625 C C . GLU A 1 83 ? 6.477 0.825 -12.482 1.00 93.38 83 GLU A C 1
ATOM 627 O O . GLU A 1 83 ? 6.223 -0.267 -12.990 1.00 93.38 83 GLU A O 1
ATOM 632 N N . VAL A 1 84 ? 7.210 0.945 -11.379 1.00 94.69 84 VAL A N 1
ATOM 633 C CA . VAL A 1 84 ? 7.726 -0.190 -10.613 1.00 94.69 84 VAL A CA 1
ATOM 634 C C . VAL A 1 84 ? 7.029 -0.233 -9.267 1.00 94.69 84 VAL A C 1
ATOM 636 O O . VAL A 1 84 ? 6.975 0.763 -8.550 1.00 94.69 84 VAL A O 1
ATOM 639 N N . THR A 1 85 ? 6.524 -1.406 -8.907 1.00 96.31 85 THR A N 1
ATOM 640 C CA . THR A 1 85 ? 6.001 -1.706 -7.578 1.00 96.31 85 THR A CA 1
ATOM 641 C C . THR A 1 85 ? 6.910 -2.723 -6.907 1.00 96.31 85 THR A C 1
ATOM 643 O O . THR A 1 85 ? 7.121 -3.811 -7.437 1.00 96.31 85 THR A O 1
ATOM 646 N N . VAL A 1 86 ? 7.435 -2.378 -5.734 1.00 95.00 86 VAL A N 1
ATOM 647 C CA . VAL A 1 86 ? 8.208 -3.289 -4.886 1.00 95.00 86 VAL A CA 1
ATOM 648 C C . VAL A 1 86 ? 7.370 -3.611 -3.661 1.00 95.00 86 VAL A C 1
ATOM 650 O O . VAL A 1 86 ? 7.020 -2.715 -2.898 1.00 95.00 86 VAL A O 1
ATOM 653 N N . THR A 1 87 ? 7.060 -4.888 -3.461 1.00 94.62 87 THR A N 1
ATOM 654 C CA . THR A 1 87 ? 6.329 -5.380 -2.289 1.00 94.62 87 THR A CA 1
ATOM 655 C C . THR A 1 87 ? 7.237 -6.280 -1.471 1.00 94.62 87 THR A C 1
ATOM 657 O O . THR A 1 87 ? 7.809 -7.230 -2.000 1.00 94.62 87 THR A O 1
ATOM 660 N N . LEU A 1 88 ? 7.336 -6.015 -0.174 1.00 91.81 88 LEU A N 1
ATOM 661 C CA . LEU A 1 88 ? 7.949 -6.909 0.796 1.00 91.81 88 LEU A CA 1
ATOM 662 C C . LEU A 1 88 ? 6.844 -7.785 1.415 1.00 91.81 88 LEU A C 1
ATOM 664 O O . LEU A 1 88 ? 6.132 -7.321 2.318 1.00 91.81 88 LEU A O 1
ATOM 668 N N . PRO A 1 89 ? 6.630 -9.020 0.918 1.00 89.06 89 PRO A N 1
ATOM 669 C CA . PRO A 1 89 ? 5.664 -9.932 1.516 1.00 89.06 89 PRO A CA 1
ATOM 670 C C . PRO A 1 89 ? 6.062 -10.242 2.959 1.00 89.06 89 PRO A C 1
ATOM 672 O O . PRO A 1 89 ? 7.244 -10.368 3.270 1.00 89.06 89 PRO A O 1
ATOM 675 N N . GLN A 1 90 ? 5.071 -10.367 3.843 1.00 81.06 90 GLN A N 1
ATOM 676 C CA . GLN A 1 90 ? 5.281 -10.671 5.269 1.00 81.06 90 GLN A CA 1
ATOM 677 C C . GLN A 1 90 ? 6.173 -9.659 6.014 1.00 81.06 90 GLN A C 1
ATOM 679 O O . GLN A 1 90 ? 6.664 -9.934 7.113 1.00 81.06 90 GLN A O 1
ATOM 684 N N . ALA A 1 91 ? 6.345 -8.458 5.451 1.00 81.75 91 ALA A N 1
ATOM 685 C CA . ALA A 1 91 ? 6.987 -7.343 6.136 1.00 81.75 91 ALA A CA 1
ATOM 686 C C . ALA A 1 91 ? 6.136 -6.773 7.274 1.00 81.75 91 ALA A C 1
ATOM 688 O O . ALA A 1 91 ? 6.598 -5.884 7.971 1.00 81.75 91 ALA A O 1
ATOM 689 N N . LEU A 1 92 ? 4.902 -7.244 7.458 1.00 84.75 92 LEU A N 1
ATOM 690 C CA . LEU A 1 92 ? 4.010 -6.864 8.545 1.00 84.75 92 LEU A CA 1
ATOM 691 C C . LEU A 1 92 ? 3.496 -8.139 9.210 1.00 84.75 92 LEU A C 1
ATOM 693 O O . LEU A 1 92 ? 3.140 -9.088 8.523 1.00 84.75 92 LEU A O 1
ATOM 697 N N . ILE A 1 93 ? 3.431 -8.153 10.541 1.00 85.81 93 ILE A N 1
ATOM 698 C CA . ILE A 1 93 ? 2.953 -9.326 11.295 1.00 85.81 93 ILE A CA 1
ATOM 699 C C . ILE A 1 93 ? 1.460 -9.564 11.038 1.00 85.81 93 ILE A C 1
ATOM 701 O O . ILE A 1 93 ? 1.023 -10.697 10.870 1.00 85.81 93 ILE A O 1
ATOM 705 N N . LEU A 1 94 ? 0.685 -8.480 10.998 1.00 89.56 94 LEU A N 1
ATOM 706 C CA . LEU A 1 94 ? -0.767 -8.508 10.839 1.00 89.56 94 LEU A CA 1
ATOM 707 C C . LEU A 1 94 ? -1.216 -8.243 9.394 1.00 89.56 94 LEU A C 1
ATOM 709 O O . LEU A 1 94 ? -2.408 -8.105 9.154 1.00 89.56 94 LEU A O 1
ATOM 713 N N . GLY A 1 95 ? -0.297 -8.127 8.432 1.00 89.50 95 GLY A N 1
ATOM 714 C CA . GLY A 1 95 ? -0.613 -7.749 7.052 1.00 89.50 95 GLY A CA 1
ATOM 715 C C . GLY A 1 95 ? 0.071 -8.636 6.021 1.00 89.50 95 GLY A C 1
ATOM 716 O O . GLY A 1 95 ? 1.033 -9.335 6.323 1.00 89.50 95 GLY A O 1
ATOM 717 N N . GLU A 1 96 ? -0.407 -8.596 4.781 1.00 91.12 96 GLU A N 1
ATOM 718 C CA . GLU A 1 96 ? 0.167 -9.401 3.695 1.00 91.12 96 GLU A CA 1
ATOM 719 C C . GLU A 1 96 ? 1.491 -8.817 3.185 1.00 91.12 96 GLU A C 1
ATOM 721 O O . GLU A 1 96 ? 2.395 -9.554 2.783 1.00 91.12 96 GLU A O 1
ATOM 726 N N . GLY A 1 97 ? 1.655 -7.496 3.267 1.00 92.06 97 GLY A N 1
ATOM 727 C CA . GLY A 1 97 ? 2.925 -6.857 2.960 1.00 92.06 97 GLY A CA 1
ATOM 728 C C . GLY A 1 97 ? 2.889 -5.339 3.032 1.00 92.06 97 GLY A C 1
ATOM 729 O O . GLY A 1 97 ? 1.831 -4.709 3.077 1.00 92.06 97 GLY A O 1
ATOM 730 N N . PHE A 1 98 ? 4.089 -4.772 3.011 1.00 94.38 98 PHE A N 1
ATOM 731 C CA . PHE A 1 98 ? 4.330 -3.350 2.808 1.00 94.38 98 PHE A CA 1
ATOM 732 C C . PHE A 1 98 ? 5.045 -3.175 1.473 1.00 94.38 98 PHE A C 1
ATOM 734 O O . PHE A 1 98 ? 5.899 -3.988 1.117 1.00 94.38 98 PHE A O 1
ATOM 741 N N . GLY A 1 99 ? 4.715 -2.129 0.732 1.00 94.88 99 GLY A N 1
ATOM 742 C CA . GLY A 1 99 ? 5.358 -1.874 -0.543 1.00 94.88 99 GLY A CA 1
ATOM 743 C C . GLY A 1 99 ? 5.353 -0.413 -0.931 1.00 94.88 99 GLY A C 1
ATOM 744 O O . GLY A 1 99 ? 4.744 0.432 -0.277 1.00 94.88 99 GLY A O 1
ATOM 745 N N . ILE A 1 100 ? 6.066 -0.131 -2.010 1.00 95.31 100 ILE A N 1
ATOM 746 C CA . ILE A 1 100 ? 6.113 1.184 -2.630 1.00 95.31 100 ILE A CA 1
ATOM 747 C C . ILE A 1 100 ? 5.872 1.043 -4.123 1.00 95.31 100 ILE A C 1
ATOM 749 O O . ILE A 1 100 ? 6.238 0.036 -4.731 1.00 95.31 100 ILE A O 1
ATOM 753 N N . GLN A 1 101 ? 5.274 2.065 -4.714 1.00 95.38 101 GLN A N 1
ATOM 754 C CA . GLN A 1 101 ? 5.149 2.202 -6.150 1.00 95.38 101 GLN A CA 1
ATOM 755 C C . GLN A 1 101 ? 5.790 3.511 -6.571 1.00 95.38 101 GLN A C 1
ATOM 757 O O . GLN A 1 101 ? 5.460 4.582 -6.060 1.00 95.38 101 GLN A O 1
ATOM 762 N N . LEU A 1 102 ? 6.701 3.399 -7.525 1.00 94.19 102 LEU A N 1
ATOM 763 C CA . LEU A 1 102 ? 7.379 4.512 -8.143 1.00 94.19 102 LEU A CA 1
ATOM 764 C C . LEU A 1 102 ? 7.006 4.545 -9.620 1.00 94.19 102 LEU A C 1
ATOM 766 O O . LEU A 1 102 ? 7.309 3.615 -10.364 1.00 94.19 102 LEU A O 1
ATOM 770 N N . LYS A 1 103 ? 6.382 5.638 -10.048 1.00 91.75 103 LYS A N 1
ATOM 771 C CA . LYS A 1 103 ? 6.126 5.919 -11.458 1.00 91.75 103 LYS A CA 1
ATOM 772 C C . LYS A 1 103 ? 7.007 7.075 -11.910 1.00 91.75 103 LYS A C 1
ATOM 774 O O . LYS A 1 103 ? 6.998 8.141 -11.295 1.00 91.75 103 LYS A O 1
ATOM 779 N N . GLN A 1 104 ? 7.736 6.847 -12.994 1.00 87.19 104 GLN A N 1
ATOM 780 C CA . GLN A 1 104 ? 8.538 7.835 -13.699 1.00 87.19 104 GLN A CA 1
ATOM 781 C C . GLN A 1 104 ? 7.996 7.971 -15.117 1.00 87.19 104 GLN A C 1
ATOM 783 O O . GLN A 1 104 ? 7.986 7.009 -15.889 1.00 87.19 104 GLN A O 1
ATOM 788 N N . ASP A 1 105 ? 7.523 9.168 -15.446 1.00 79.25 105 ASP A N 1
ATOM 789 C CA . ASP A 1 105 ? 7.121 9.500 -16.804 1.00 79.25 105 ASP A CA 1
ATOM 790 C C . ASP A 1 105 ? 8.263 10.228 -17.518 1.00 79.25 105 ASP A C 1
ATOM 792 O O . ASP A 1 105 ? 8.779 11.230 -17.016 1.00 79.25 105 ASP A O 1
ATOM 796 N N . LYS A 1 106 ? 8.672 9.698 -18.673 1.00 67.00 106 LYS A N 1
ATOM 797 C CA . LYS A 1 106 ? 9.650 10.329 -19.569 1.00 67.00 106 LYS A CA 1
ATOM 798 C C . LYS A 1 106 ? 8.989 10.950 -20.800 1.00 67.00 106 LYS A C 1
ATOM 800 O O . LYS A 1 106 ? 9.697 11.455 -21.664 1.00 67.00 106 LYS A O 1
ATOM 805 N N . SER A 1 107 ? 7.656 10.928 -20.896 1.00 54.16 107 SER A N 1
ATOM 806 C CA . SER A 1 107 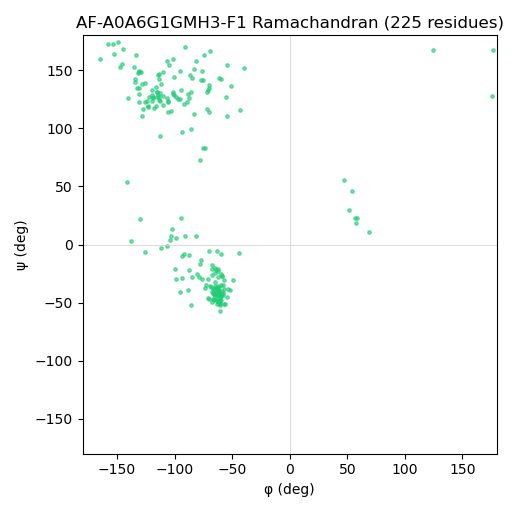? 6.931 11.520 -22.020 1.00 54.16 107 SER A CA 1
ATOM 807 C C . SER A 1 107 ? 6.938 13.052 -21.931 1.00 54.16 107 SER A C 1
ATOM 809 O O . SER A 1 107 ? 6.023 13.703 -21.437 1.00 54.16 107 SER A O 1
ATOM 811 N N . GLY A 1 108 ? 8.021 13.656 -22.409 1.00 46.12 108 GLY A N 1
ATOM 812 C CA . GLY A 1 108 ? 8.141 15.101 -22.494 1.00 46.12 108 GLY A CA 1
ATOM 813 C C . GLY A 1 108 ? 9.517 15.518 -22.981 1.00 46.12 108 GLY A C 1
ATOM 814 O O . GLY A 1 108 ? 10.527 15.099 -22.427 1.00 46.12 108 GLY A O 1
ATOM 815 N N . LYS A 1 109 ? 9.538 16.356 -24.023 1.00 43.25 109 LYS A N 1
ATOM 816 C CA . LYS A 1 109 ? 10.707 17.119 -24.492 1.00 43.25 109 LYS A CA 1
ATOM 817 C C . LYS A 1 109 ? 11.509 17.654 -23.299 1.00 43.25 109 LYS A C 1
ATOM 819 O O . LYS A 1 109 ? 10.896 17.958 -22.284 1.00 43.25 109 LYS A O 1
ATOM 824 N N . GLU A 1 110 ? 12.819 17.841 -23.466 1.00 46.53 110 GLU A N 1
ATOM 825 C CA . GLU A 1 110 ? 13.838 18.231 -22.461 1.00 46.53 110 GLU A CA 1
ATOM 826 C C . GLU A 1 110 ? 13.479 19.376 -21.471 1.00 46.53 110 GLU A C 1
ATOM 828 O O . GLU A 1 110 ? 14.211 19.582 -20.510 1.00 46.53 110 GLU A O 1
ATOM 833 N N . ASP A 1 111 ? 12.345 20.064 -21.651 1.00 42.12 111 ASP A N 1
ATOM 834 C CA . ASP A 1 111 ? 11.806 21.171 -20.844 1.00 42.12 111 ASP A CA 1
ATOM 835 C C . ASP A 1 111 ? 10.516 20.843 -20.044 1.00 42.12 111 ASP A C 1
ATOM 837 O O . ASP A 1 111 ? 9.997 21.692 -19.317 1.00 42.12 111 ASP A O 1
ATOM 841 N N . ALA A 1 112 ? 9.945 19.637 -20.163 1.00 45.00 112 ALA A N 1
ATOM 842 C CA . ALA A 1 112 ? 8.785 19.225 -19.368 1.00 45.00 112 ALA A CA 1
ATOM 843 C C . ALA A 1 112 ? 9.248 18.575 -18.054 1.00 45.00 112 ALA A C 1
ATOM 845 O O . ALA A 1 112 ? 9.978 17.585 -18.073 1.00 45.00 112 ALA A O 1
ATOM 846 N N . LEU A 1 113 ? 8.814 19.124 -16.913 1.00 48.66 113 LEU A N 1
ATOM 847 C CA . LEU A 1 113 ? 9.070 18.585 -15.571 1.00 48.66 113 LEU A CA 1
ATOM 848 C C . LEU A 1 113 ? 8.882 17.055 -15.554 1.00 48.66 113 LEU A C 1
ATOM 850 O O . LEU A 1 113 ? 7.764 16.568 -15.746 1.00 48.66 113 LEU A O 1
ATOM 854 N N . GLN A 1 114 ? 9.956 16.298 -15.295 1.00 54.03 114 GLN A N 1
ATOM 855 C CA . GLN A 1 114 ? 9.858 14.862 -15.027 1.00 54.03 114 GLN A CA 1
ATOM 856 C C . GLN A 1 114 ? 8.865 14.657 -13.883 1.00 54.03 114 GLN A C 1
ATOM 858 O O . GLN A 1 114 ? 9.125 15.029 -12.738 1.00 54.03 114 GLN A O 1
ATOM 863 N N . THR A 1 115 ? 7.702 14.090 -14.196 1.00 62.91 115 THR A N 1
ATOM 864 C CA . THR A 1 115 ? 6.680 13.835 -13.183 1.00 62.91 115 THR A CA 1
ATOM 865 C C . THR A 1 115 ? 6.991 12.492 -12.541 1.00 62.91 115 THR A C 1
ATOM 867 O O . THR A 1 115 ? 6.709 11.428 -13.098 1.00 62.91 115 THR A O 1
ATOM 870 N N . GLN A 1 116 ? 7.618 12.548 -11.368 1.00 78.00 116 GLN A N 1
ATOM 871 C CA . GLN A 1 116 ? 7.837 11.394 -10.507 1.00 78.00 116 GLN A CA 1
ATOM 872 C C . GLN A 1 116 ? 6.712 11.335 -9.474 1.00 78.00 116 GLN A C 1
ATOM 874 O O . GLN A 1 116 ? 6.479 12.296 -8.746 1.00 78.00 116 GLN A O 1
ATOM 879 N N . SER A 1 117 ? 6.023 10.198 -9.391 1.00 88.44 117 SER A N 1
ATOM 880 C CA . SER A 1 117 ? 5.063 9.945 -8.312 1.00 88.44 117 SER A CA 1
ATOM 881 C C . SER A 1 117 ? 5.499 8.723 -7.520 1.00 88.44 117 SER A C 1
ATOM 883 O O . SER A 1 117 ? 5.805 7.679 -8.097 1.00 88.44 117 SER A O 1
ATOM 885 N N . LEU A 1 118 ? 5.558 8.886 -6.201 1.00 91.94 118 LEU A N 1
ATOM 886 C CA . LEU A 1 118 ? 5.942 7.862 -5.242 1.00 91.94 118 LEU A CA 1
ATOM 887 C C . LEU A 1 118 ? 4.827 7.741 -4.210 1.00 91.94 118 LEU A C 1
ATOM 889 O O . LEU A 1 118 ? 4.482 8.722 -3.550 1.00 91.94 118 LEU A O 1
ATOM 893 N N . HIS A 1 119 ? 4.280 6.542 -4.067 1.00 94.31 119 HIS A N 1
ATOM 894 C CA . HIS A 1 119 ? 3.356 6.230 -2.986 1.00 94.31 119 HIS A CA 1
ATOM 895 C C . HIS A 1 119 ? 3.761 4.931 -2.297 1.00 94.31 119 HIS A C 1
ATOM 897 O O . HIS A 1 119 ? 4.326 4.027 -2.914 1.00 94.31 119 HIS A O 1
ATOM 903 N N . ALA A 1 120 ? 3.485 4.847 -1.002 1.00 96.00 120 ALA A N 1
ATOM 904 C CA . ALA A 1 120 ? 3.676 3.639 -0.209 1.00 96.00 120 ALA A CA 1
ATOM 905 C C . ALA A 1 120 ? 2.319 2.998 0.073 1.00 96.00 120 ALA A C 1
ATOM 907 O O . ALA A 1 120 ? 1.302 3.685 0.088 1.00 96.00 120 ALA A O 1
ATOM 908 N N . PHE A 1 121 ? 2.283 1.695 0.310 1.00 96.81 121 PHE A N 1
ATOM 909 C CA . PHE A 1 121 ? 1.038 1.009 0.620 1.00 96.81 121 PHE A CA 1
ATOM 910 C C . PHE A 1 121 ? 1.228 -0.139 1.607 1.00 96.81 121 PHE A C 1
ATOM 912 O O . PHE A 1 121 ? 2.296 -0.745 1.720 1.00 96.81 121 PHE A O 1
ATOM 919 N N . VAL A 1 122 ? 0.140 -0.454 2.299 1.00 96.69 122 VAL A N 1
ATOM 920 C CA . VAL A 1 122 ? -0.018 -1.608 3.181 1.00 96.69 122 VAL A CA 1
ATOM 921 C C . VAL A 1 122 ? -1.149 -2.452 2.623 1.00 96.69 122 VAL A C 1
ATOM 923 O O . VAL A 1 122 ? -2.243 -1.935 2.406 1.00 96.69 122 VAL A O 1
ATOM 926 N N . ARG A 1 123 ? -0.886 -3.742 2.403 1.00 95.44 123 ARG A N 1
ATOM 927 C CA . ARG A 1 123 ? -1.888 -4.678 1.885 1.00 95.44 123 ARG A CA 1
ATOM 928 C C . ARG A 1 123 ? -2.467 -5.538 2.986 1.00 95.44 123 ARG A C 1
ATOM 930 O O . ARG A 1 123 ? -1.719 -6.193 3.718 1.00 95.44 123 ARG A O 1
ATOM 937 N N . SER A 1 124 ? -3.793 -5.581 3.024 1.00 95.38 124 SER A N 1
ATOM 938 C CA . SER A 1 124 ? -4.591 -6.514 3.810 1.00 95.38 124 SER A CA 1
ATOM 939 C C . SER A 1 124 ? -4.119 -6.625 5.258 1.00 95.38 124 SER A C 1
ATOM 941 O O . SER A 1 124 ? -3.813 -7.712 5.744 1.00 95.38 124 SER A O 1
ATOM 943 N N . LEU A 1 125 ? -4.046 -5.487 5.950 1.00 96.56 125 LEU A N 1
ATOM 944 C CA . LEU A 1 125 ? -3.807 -5.414 7.387 1.00 96.56 125 LEU A CA 1
ATOM 945 C C . LEU A 1 125 ? -5.051 -5.922 8.126 1.00 96.56 125 LEU A C 1
ATOM 947 O O . LEU A 1 125 ? -6.118 -5.318 8.050 1.00 96.56 125 LEU A O 1
ATOM 951 N N . ARG A 1 126 ? -4.925 -7.044 8.827 1.00 96.19 126 ARG A N 1
ATOM 952 C CA . ARG A 1 126 ? -6.015 -7.750 9.503 1.00 96.19 126 ARG A CA 1
ATOM 953 C C . ARG A 1 126 ? -5.946 -7.476 10.995 1.00 96.19 126 ARG A C 1
ATOM 955 O O . ARG A 1 126 ? -5.010 -7.902 11.664 1.00 96.19 126 ARG A O 1
ATOM 962 N N . VAL A 1 127 ? -6.957 -6.793 11.517 1.00 96.44 127 VAL A N 1
ATOM 963 C CA . VAL A 1 127 ? -7.033 -6.425 12.935 1.00 96.44 127 VAL A CA 1
ATOM 964 C C . VAL A 1 127 ? -8.431 -6.730 13.452 1.00 96.44 127 VAL A C 1
ATOM 966 O O . VAL A 1 127 ? -9.407 -6.565 12.727 1.00 96.44 127 VAL A O 1
ATOM 969 N N . ALA A 1 128 ? -8.551 -7.201 14.692 1.00 96.06 128 ALA A N 1
ATOM 970 C CA . ALA A 1 128 ? -9.846 -7.479 15.302 1.00 96.06 128 ALA A CA 1
ATOM 971 C C . ALA A 1 128 ? -10.257 -6.345 16.251 1.00 96.06 128 ALA A C 1
ATOM 973 O O . ALA A 1 128 ? -9.503 -5.978 17.154 1.00 96.06 128 ALA A O 1
ATOM 974 N N . CYS A 1 129 ? -11.467 -5.815 16.085 1.00 96.00 129 CYS A N 1
ATOM 975 C CA . CYS A 1 129 ? -12.014 -4.752 16.929 1.00 96.00 129 CYS A CA 1
ATOM 976 C C . CYS A 1 129 ? -13.521 -4.913 17.142 1.00 96.00 129 CYS A C 1
ATOM 978 O O . CYS A 1 129 ? -14.176 -5.728 16.490 1.00 96.00 129 CYS A O 1
ATOM 980 N N . VAL A 1 130 ? -14.087 -4.151 18.077 1.00 96.38 130 VAL A N 1
ATOM 981 C CA . VAL A 1 130 ? -15.542 -4.128 18.267 1.00 96.38 130 VAL A CA 1
ATOM 982 C C . VAL A 1 130 ? -16.140 -3.146 17.258 1.00 96.38 130 VAL A C 1
ATOM 984 O O . VAL A 1 130 ? -15.908 -1.940 17.354 1.00 96.38 130 VAL A O 1
ATOM 987 N N . ILE A 1 131 ? -16.895 -3.656 16.281 1.00 95.88 131 ILE A N 1
ATOM 988 C CA . ILE A 1 131 ? -17.375 -2.871 15.135 1.00 95.88 131 ILE A CA 1
ATOM 989 C C . ILE A 1 131 ? -18.815 -3.218 14.744 1.00 95.88 131 ILE A C 1
ATOM 991 O O . ILE A 1 131 ? -19.141 -4.369 14.443 1.00 95.88 131 ILE A O 1
ATOM 995 N N . GLY A 1 132 ? -19.666 -2.194 14.680 1.00 93.75 132 GLY A N 1
ATOM 996 C CA . GLY A 1 132 ? -21.085 -2.309 14.324 1.00 93.7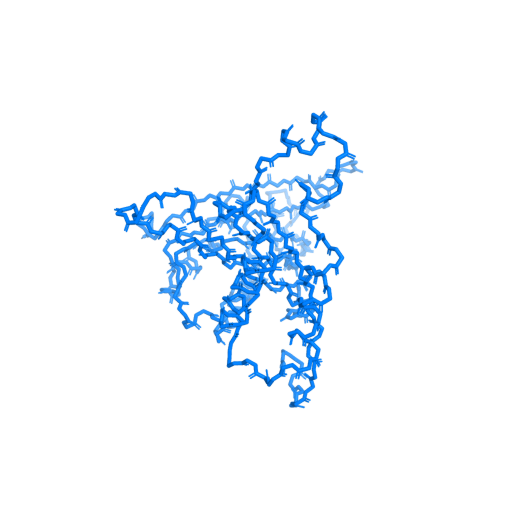5 132 GLY A CA 1
ATOM 997 C C . GLY A 1 132 ? -22.004 -1.719 15.391 1.00 93.75 132 GLY A C 1
ATOM 998 O O . GLY A 1 132 ? -21.559 -1.406 16.498 1.00 93.75 132 GLY A O 1
ATOM 999 N N . ILE A 1 133 ? -23.281 -1.549 15.049 1.00 94.12 133 ILE A N 1
ATOM 1000 C CA . ILE A 1 133 ? -24.301 -0.950 15.928 1.00 94.12 133 ILE A CA 1
ATOM 1001 C C . ILE A 1 133 ? -25.173 -1.995 16.624 1.00 94.12 133 ILE A C 1
ATOM 1003 O O . ILE A 1 133 ? -25.791 -1.691 17.643 1.00 94.12 133 ILE A O 1
ATOM 1007 N N . ASN A 1 134 ? -25.251 -3.218 16.091 1.00 92.25 134 ASN A N 1
ATOM 1008 C CA . ASN A 1 134 ? -26.167 -4.210 16.630 1.00 92.25 134 ASN A CA 1
ATOM 1009 C C . ASN A 1 134 ? -25.623 -4.778 17.946 1.00 92.25 134 ASN A C 1
ATOM 1011 O O . ASN A 1 134 ? -24.429 -5.059 18.025 1.00 92.25 134 ASN A O 1
ATOM 1015 N N . PRO A 1 135 ? -26.468 -5.051 18.958 1.00 93.69 135 PRO A N 1
ATOM 1016 C CA . PRO A 1 135 ? -26.005 -5.533 20.262 1.00 93.69 135 PRO A CA 1
ATOM 1017 C C . PRO A 1 135 ? -25.107 -6.777 20.199 1.00 93.69 135 PRO A C 1
ATOM 1019 O O . PRO A 1 135 ? -24.116 -6.854 20.916 1.00 93.69 135 PRO A O 1
ATOM 1022 N N . HIS A 1 136 ? -25.402 -7.721 19.298 1.00 89.69 136 HIS A N 1
ATOM 1023 C CA . HIS A 1 136 ? -24.591 -8.928 19.110 1.00 89.69 136 HIS A CA 1
ATOM 1024 C C . HIS A 1 136 ? -23.194 -8.635 18.532 1.00 89.69 136 HIS A C 1
ATOM 1026 O O . HIS A 1 136 ? -22.254 -9.374 18.803 1.00 89.69 136 HIS A O 1
ATOM 1032 N N . GLU A 1 137 ? -23.030 -7.539 17.783 1.00 90.81 137 GLU A N 1
ATOM 1033 C CA . GLU A 1 137 ? -21.738 -7.096 17.242 1.00 90.81 137 GLU A CA 1
ATOM 1034 C C . GLU A 1 137 ? -20.851 -6.428 18.302 1.00 90.81 137 GLU A C 1
ATOM 1036 O O . GLU A 1 137 ? -19.667 -6.205 18.052 1.00 90.81 137 GLU A O 1
ATOM 1041 N N . ARG A 1 138 ? -21.420 -6.083 19.466 1.00 93.81 138 ARG A N 1
ATOM 1042 C CA . ARG A 1 138 ? -20.734 -5.360 20.549 1.00 93.81 138 ARG A CA 1
ATOM 1043 C C . ARG A 1 138 ? -20.084 -6.266 21.591 1.00 93.81 138 ARG A C 1
ATOM 1045 O O . ARG A 1 138 ? -19.393 -5.751 22.464 1.00 93.81 138 ARG A O 1
ATOM 1052 N N . VAL A 1 139 ? -20.335 -7.573 21.526 1.00 92.06 139 VAL A N 1
ATOM 1053 C CA . VAL A 1 139 ? -19.845 -8.548 22.512 1.00 92.06 139 VAL A CA 1
ATOM 1054 C C . VAL A 1 139 ? -18.439 -9.016 22.151 1.00 92.06 139 VAL A C 1
ATOM 1056 O O . VAL A 1 139 ? -17.528 -8.917 22.965 1.00 92.06 139 VAL A O 1
ATOM 1059 N N . GLU A 1 140 ? -18.259 -9.471 20.912 1.00 92.44 140 GLU A N 1
ATOM 1060 C CA . GLU A 1 140 ? -17.009 -10.067 20.441 1.00 92.44 140 GLU A CA 1
ATOM 1061 C C . GLU A 1 140 ? -16.289 -9.163 19.441 1.00 92.44 140 GLU A C 1
ATOM 1063 O O . GLU A 1 140 ? -16.910 -8.452 18.643 1.00 92.44 140 GLU A O 1
ATOM 1068 N N . LYS A 1 141 ? -14.953 -9.229 19.447 1.00 95.19 141 LYS A N 1
ATOM 1069 C CA . LYS A 1 141 ? -14.143 -8.568 18.421 1.00 95.19 141 LYS A CA 1
ATOM 1070 C C . LYS A 1 141 ? -14.324 -9.280 17.085 1.00 95.19 141 LYS A C 1
ATOM 1072 O O . LYS A 1 141 ? -14.246 -10.502 16.994 1.00 95.19 141 LYS A O 1
ATOM 1077 N N . GLN A 1 142 ? -14.513 -8.497 16.034 1.00 93.88 142 GLN A N 1
ATOM 1078 C CA . GLN A 1 142 ? -14.672 -8.977 14.670 1.00 93.88 142 GLN A CA 1
ATOM 1079 C C . GLN A 1 142 ? -13.480 -8.537 13.819 1.00 93.88 142 GLN A C 1
ATOM 1081 O O . GLN A 1 142 ? -12.934 -7.454 14.047 1.00 93.88 142 GLN A O 1
ATOM 1086 N N . PRO A 1 143 ? -13.066 -9.351 12.835 1.00 94.94 143 PRO A N 1
ATOM 1087 C CA . PRO A 1 143 ? -11.968 -8.992 11.956 1.00 94.94 143 PRO A CA 1
ATOM 1088 C C . PRO A 1 143 ? -12.384 -7.875 10.996 1.00 94.94 143 PRO A C 1
ATOM 1090 O O . PRO A 1 143 ? -13.416 -7.957 10.323 1.00 94.94 143 PRO A O 1
ATOM 1093 N N . VAL A 1 144 ? -11.524 -6.872 10.889 1.00 96.62 144 VAL A N 1
ATOM 1094 C CA . VAL A 1 144 ? -11.508 -5.887 9.811 1.00 96.62 144 VAL A CA 1
ATOM 1095 C C . VAL A 1 144 ? -10.224 -6.050 9.006 1.00 96.62 144 VAL A C 1
ATOM 1097 O O . VAL A 1 144 ? -9.179 -6.427 9.541 1.00 96.62 144 VAL A O 1
ATOM 1100 N N . VAL A 1 145 ? -10.313 -5.804 7.704 1.00 97.38 145 VAL A N 1
ATOM 1101 C CA . VAL A 1 145 ? -9.188 -5.875 6.770 1.00 97.38 145 VAL A CA 1
ATOM 1102 C C . VAL A 1 145 ? -9.003 -4.500 6.158 1.00 97.38 145 VAL A C 1
ATOM 1104 O O . VAL A 1 145 ? -9.963 -3.939 5.633 1.00 97.38 145 VAL A O 1
ATOM 1107 N N . LEU A 1 146 ? -7.794 -3.957 6.252 1.00 97.69 146 LEU A N 1
ATOM 1108 C CA . LEU A 1 146 ? -7.475 -2.623 5.776 1.00 97.69 146 LEU A CA 1
ATOM 1109 C C . LEU A 1 146 ? -6.451 -2.673 4.649 1.00 97.69 146 LEU A C 1
ATOM 1111 O O . LEU A 1 146 ? -5.423 -3.342 4.769 1.00 97.69 146 LEU A O 1
ATOM 1115 N N . ASP A 1 147 ? -6.702 -1.893 3.609 1.00 98.06 147 ASP A N 1
ATOM 1116 C CA . ASP A 1 147 ? -5.705 -1.534 2.607 1.00 98.06 147 ASP A CA 1
ATOM 1117 C C . ASP A 1 147 ? -5.441 -0.033 2.732 1.00 98.06 147 ASP A C 1
ATOM 1119 O O . ASP A 1 147 ? -6.370 0.777 2.769 1.00 98.06 147 ASP A O 1
ATOM 1123 N N . LEU A 1 148 ? -4.167 0.334 2.868 1.00 97.81 148 LEU A N 1
ATOM 1124 C CA . LEU A 1 148 ? -3.748 1.722 3.060 1.00 97.81 148 LEU A CA 1
ATOM 1125 C C . LEU A 1 148 ? -2.845 2.127 1.906 1.00 97.81 148 LEU A C 1
ATOM 1127 O O . LEU A 1 148 ? -1.892 1.411 1.603 1.00 97.81 148 LEU A O 1
ATOM 1131 N N . THR A 1 149 ? -3.097 3.293 1.320 1.00 97.56 149 THR A N 1
ATOM 1132 C CA . THR A 1 149 ? -2.195 3.915 0.345 1.00 97.56 149 THR A CA 1
ATOM 1133 C C . THR A 1 149 ? -1.822 5.309 0.823 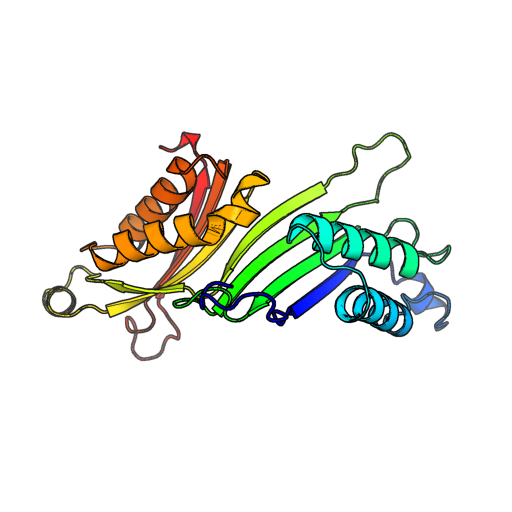1.00 97.56 149 THR A C 1
ATOM 1135 O O . THR A 1 149 ? -2.687 6.142 1.076 1.00 97.56 149 THR A O 1
ATOM 1138 N N . PHE A 1 150 ? -0.527 5.561 0.954 1.00 96.31 150 PHE A N 1
ATOM 1139 C CA . PHE A 1 150 ? 0.050 6.812 1.423 1.00 96.31 150 PHE A CA 1
ATOM 1140 C C . PHE A 1 150 ? 0.658 7.562 0.243 1.00 96.31 150 PHE A C 1
ATOM 1142 O O . PHE A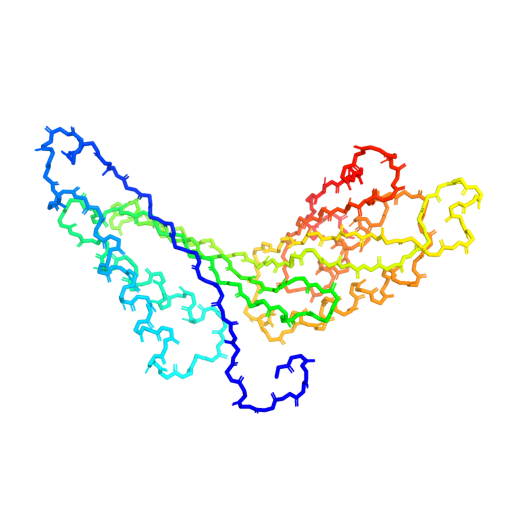 1 150 ? 1.538 7.034 -0.441 1.00 96.31 150 PHE A O 1
ATOM 1149 N N . TYR A 1 151 ? 0.218 8.794 0.028 1.00 94.81 151 TYR A N 1
ATOM 1150 C CA . TYR A 1 151 ? 0.696 9.675 -1.032 1.00 94.81 151 TYR A CA 1
ATOM 1151 C C . TYR A 1 151 ? 1.578 10.780 -0.451 1.00 94.81 151 TYR A C 1
ATOM 1153 O O . TYR A 1 151 ? 1.483 11.103 0.736 1.00 94.81 151 TYR A O 1
ATOM 1161 N N . GLU A 1 152 ? 2.436 11.354 -1.300 1.00 89.62 152 GLU A N 1
ATOM 1162 C CA . GLU A 1 152 ? 3.323 12.469 -0.926 1.00 89.62 152 GLU A CA 1
ATOM 1163 C C . GLU A 1 152 ? 4.161 12.124 0.316 1.00 89.62 152 GLU A C 1
ATOM 1165 O O . GLU A 1 152 ? 4.251 12.865 1.296 1.00 89.62 152 GLU A O 1
ATOM 1170 N N . VAL A 1 153 ? 4.725 10.916 0.291 1.00 91.69 153 VAL A N 1
ATOM 1171 C CA . VAL A 1 153 ? 5.434 10.328 1.425 1.00 91.69 153 VAL A CA 1
ATOM 1172 C C . VAL A 1 153 ? 6.829 10.924 1.581 1.00 91.69 153 VAL A C 1
ATOM 1174 O O . VAL A 1 153 ? 7.546 11.145 0.605 1.00 91.69 153 VAL A O 1
ATOM 1177 N N . LYS A 1 154 ? 7.243 11.141 2.830 1.00 90.06 154 LYS A N 1
ATOM 1178 C CA . LYS A 1 154 ? 8.616 11.525 3.174 1.00 90.06 154 LYS A CA 1
ATOM 1179 C C . LYS A 1 154 ? 9.512 10.296 3.247 1.00 90.06 154 LYS A C 1
ATOM 1181 O O . LYS A 1 154 ? 9.078 9.235 3.687 1.00 90.06 154 LYS A O 1
ATOM 1186 N N . ASP A 1 155 ? 10.798 10.472 2.955 1.00 87.19 155 ASP A N 1
ATOM 1187 C CA . ASP A 1 155 ? 11.783 9.379 2.971 1.00 87.19 155 ASP A CA 1
ATOM 1188 C C . ASP A 1 155 ? 11.908 8.685 4.342 1.00 87.19 155 ASP A C 1
ATOM 1190 O O . ASP A 1 155 ? 12.184 7.487 4.422 1.00 87.19 155 ASP A O 1
ATOM 1194 N N . ALA A 1 156 ? 11.619 9.400 5.434 1.00 87.69 156 ALA A N 1
ATOM 1195 C CA . ALA A 1 156 ? 11.572 8.831 6.782 1.00 87.69 156 ALA A CA 1
ATOM 1196 C C . ALA A 1 156 ? 10.542 7.688 6.926 1.00 87.69 156 ALA A C 1
ATOM 1198 O O . ALA A 1 156 ? 10.761 6.755 7.704 1.00 87.69 156 ALA A O 1
ATOM 1199 N N . LEU A 1 157 ? 9.468 7.680 6.121 1.00 87.69 157 LEU A N 1
ATOM 1200 C CA . LEU A 1 157 ? 8.453 6.625 6.149 1.00 87.69 157 LEU A CA 1
ATOM 1201 C C . LEU A 1 157 ? 9.049 5.239 5.877 1.00 87.69 157 LEU A C 1
ATOM 1203 O O . LEU A 1 157 ? 8.626 4.267 6.494 1.00 87.69 157 LEU A O 1
ATOM 1207 N N . PHE A 1 158 ? 10.061 5.119 5.016 1.00 85.31 158 PHE A N 1
ATOM 1208 C CA . PHE A 1 158 ? 10.642 3.814 4.669 1.00 85.31 158 PHE A CA 1
ATOM 1209 C C . PHE A 1 158 ? 11.378 3.149 5.837 1.00 85.31 158 PHE A C 1
ATOM 1211 O O . PHE A 1 158 ? 11.584 1.936 5.825 1.00 85.31 158 PHE A O 1
ATOM 1218 N N . LYS A 1 159 ? 11.726 3.923 6.870 1.00 84.44 159 LYS A N 1
ATOM 1219 C CA . LYS A 1 159 ? 12.320 3.430 8.119 1.00 84.44 159 LYS A CA 1
ATOM 1220 C C . LYS A 1 159 ? 11.280 3.279 9.230 1.00 84.44 159 LYS A C 1
ATOM 1222 O O . LYS A 1 159 ? 11.420 2.404 10.080 1.00 84.44 159 LYS A O 1
ATOM 1227 N N . GLU A 1 160 ? 10.228 4.096 9.205 1.00 88.31 160 GLU A N 1
ATOM 1228 C CA . GLU A 1 160 ? 9.244 4.213 10.290 1.00 88.31 160 GLU A CA 1
ATOM 1229 C C . GLU A 1 160 ? 7.875 3.577 9.989 1.00 88.31 160 GLU A C 1
ATOM 1231 O O . GLU A 1 160 ? 7.010 3.555 10.867 1.00 88.31 160 GLU A O 1
ATOM 1236 N N . TYR A 1 161 ? 7.663 3.010 8.793 1.00 89.94 161 TYR A N 1
ATOM 1237 C CA . TYR A 1 161 ? 6.374 2.434 8.377 1.00 89.94 161 TYR A CA 1
ATOM 1238 C C . TYR A 1 161 ? 5.820 1.435 9.395 1.00 89.94 161 TYR A C 1
ATOM 1240 O O . TYR A 1 161 ? 4.626 1.424 9.674 1.00 89.94 161 TYR A O 1
ATOM 1248 N N . ALA A 1 162 ? 6.687 0.624 9.997 1.00 89.38 162 ALA A N 1
ATOM 1249 C CA . ALA A 1 162 ? 6.285 -0.369 10.978 1.00 89.38 162 ALA A CA 1
ATOM 1250 C C . ALA A 1 162 ? 5.734 0.259 12.259 1.00 89.38 162 ALA A C 1
ATOM 1252 O O . ALA A 1 162 ? 4.754 -0.234 12.810 1.00 89.38 162 ALA A O 1
ATOM 1253 N N . THR A 1 163 ? 6.318 1.373 12.704 1.00 91.75 163 THR A N 1
ATOM 1254 C CA . THR A 1 163 ? 5.830 2.138 13.855 1.00 91.75 163 THR A CA 1
ATOM 1255 C C . THR A 1 163 ? 4.461 2.741 13.556 1.00 91.75 163 THR A C 1
ATOM 1257 O O . THR A 1 163 ? 3.562 2.659 14.392 1.00 91.75 163 THR A O 1
ATOM 1260 N N . VAL A 1 164 ? 4.273 3.290 12.350 1.00 93.06 164 VAL A N 1
ATOM 1261 C CA . VAL A 1 164 ? 2.982 3.838 11.904 1.00 93.06 164 VAL A CA 1
ATOM 1262 C C . VAL A 1 164 ? 1.919 2.741 11.844 1.00 93.06 164 VAL A C 1
ATOM 1264 O O . VAL A 1 164 ? 0.856 2.883 12.445 1.00 93.06 164 VAL A O 1
ATOM 1267 N N . VAL A 1 165 ? 2.213 1.619 11.180 1.00 94.62 165 VAL A N 1
ATOM 1268 C CA . VAL A 1 165 ? 1.281 0.489 11.052 1.00 94.62 165 VAL A CA 1
ATOM 1269 C C . VAL A 1 165 ? 0.957 -0.121 12.412 1.00 94.62 165 VAL A C 1
ATOM 1271 O O . VAL A 1 165 ? -0.202 -0.448 12.668 1.00 94.62 165 VAL A O 1
ATOM 1274 N N . LYS A 1 166 ? 1.939 -0.227 13.312 1.00 93.81 166 LYS A N 1
ATOM 1275 C CA . LYS A 1 166 ? 1.713 -0.683 14.685 1.00 93.81 166 LYS A CA 1
ATOM 1276 C C . LYS A 1 166 ? 0.783 0.265 15.438 1.00 93.81 166 LYS A C 1
ATOM 1278 O O . LYS A 1 166 ? -0.207 -0.192 15.988 1.00 93.81 166 LYS A O 1
ATOM 1283 N N . ARG A 1 167 ? 1.030 1.579 15.394 1.00 95.12 167 ARG A N 1
ATOM 1284 C CA . ARG A 1 167 ? 0.164 2.582 16.039 1.00 95.12 167 ARG A CA 1
ATOM 1285 C C . ARG A 1 167 ? -1.271 2.531 15.507 1.00 95.12 167 ARG A C 1
ATOM 1287 O O . ARG A 1 167 ? -2.213 2.654 16.287 1.00 95.12 167 ARG A O 1
ATOM 1294 N N . ILE A 1 168 ? -1.439 2.343 14.197 1.00 96.25 168 ILE A N 1
ATOM 1295 C CA . ILE A 1 168 ? -2.754 2.144 13.574 1.00 96.25 168 ILE A CA 1
ATOM 1296 C C . ILE A 1 168 ? -3.402 0.861 14.106 1.00 96.25 168 ILE A C 1
ATOM 1298 O O . ILE A 1 168 ? -4.549 0.904 14.540 1.00 96.25 168 ILE A O 1
ATOM 1302 N N . SER A 1 169 ? -2.669 -0.253 14.121 1.00 96.19 169 SER A N 1
ATOM 1303 C CA . SER A 1 169 ? -3.174 -1.550 14.592 1.00 96.19 169 SER A CA 1
ATOM 1304 C C . SER A 1 169 ? -3.604 -1.486 16.059 1.00 96.19 169 SER A C 1
ATOM 1306 O O . SER A 1 169 ? -4.744 -1.818 16.367 1.00 96.19 169 SER A O 1
ATOM 1308 N N . ASP A 1 170 ? -2.749 -0.953 16.936 1.00 96.06 170 ASP A N 1
ATOM 1309 C CA . ASP A 1 170 ? -3.016 -0.798 18.369 1.00 96.06 170 ASP A CA 1
ATOM 1310 C C . ASP A 1 170 ? -4.274 0.054 18.614 1.00 96.06 170 ASP A C 1
ATOM 1312 O O . ASP A 1 170 ? -5.110 -0.285 19.455 1.00 96.06 170 ASP A O 1
ATOM 1316 N N . MET A 1 171 ? -4.453 1.142 17.849 1.00 96.19 171 MET A N 1
ATOM 1317 C CA . MET A 1 171 ? -5.669 1.953 17.934 1.00 96.19 171 MET A CA 1
ATOM 1318 C C . MET A 1 171 ? -6.905 1.157 17.519 1.00 96.19 171 MET A C 1
ATOM 1320 O O . MET A 1 171 ? -7.912 1.192 18.228 1.00 96.19 171 MET A O 1
ATOM 1324 N N . ILE A 1 172 ? -6.846 0.441 16.392 1.00 96.56 172 ILE A N 1
ATOM 1325 C CA . ILE A 1 172 ? -7.984 -0.339 15.899 1.00 96.56 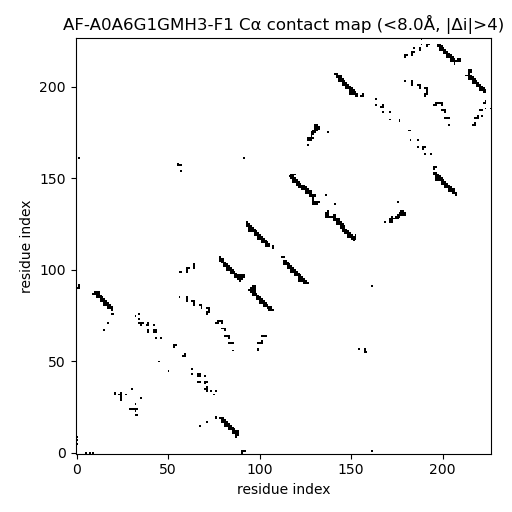172 ILE A CA 1
ATOM 1326 C C . ILE A 1 172 ? -8.365 -1.399 16.937 1.00 96.56 172 ILE A C 1
ATOM 1328 O O . ILE A 1 172 ? -9.540 -1.496 17.286 1.00 96.56 172 ILE A O 1
ATOM 1332 N N . GLU A 1 173 ? -7.398 -2.132 17.494 1.00 96.12 173 GLU A N 1
ATOM 1333 C CA . GLU A 1 173 ? -7.643 -3.183 18.491 1.00 96.12 173 GLU A CA 1
ATOM 1334 C C . GLU A 1 173 ? -8.334 -2.680 19.761 1.00 96.12 173 GLU A C 1
ATOM 1336 O O . GLU A 1 173 ? -9.122 -3.416 20.365 1.00 96.12 173 GLU A O 1
ATOM 1341 N N . GLN A 1 174 ? -8.024 -1.451 20.179 1.00 95.62 174 GLN A N 1
ATOM 1342 C CA . GLN A 1 174 ? -8.594 -0.807 21.365 1.00 95.62 174 GLN A CA 1
ATOM 1343 C C . GLN A 1 174 ? -9.900 -0.059 21.060 1.00 95.62 174 GLN A C 1
ATOM 1345 O O . GLN A 1 174 ? -10.590 0.392 21.975 1.00 95.62 174 GLN A O 1
ATOM 1350 N N . SER A 1 175 ? -10.255 0.076 19.782 1.00 94.19 175 SER A N 1
ATOM 1351 C CA . SER A 1 175 ? -11.424 0.831 19.351 1.00 94.19 175 SER A CA 1
ATOM 1352 C C . SER A 1 175 ? -12.738 0.054 19.468 1.00 94.19 175 SER A C 1
ATOM 1354 O O . SER A 1 175 ? -12.788 -1.179 19.486 1.00 94.19 175 SER A O 1
ATOM 1356 N N . SER A 1 176 ? -13.833 0.813 19.533 1.00 95.50 176 SER A N 1
ATOM 1357 C CA . SER A 1 176 ? -15.191 0.293 19.688 1.00 95.50 176 SER A CA 1
ATOM 1358 C C . SER A 1 176 ? -16.184 1.098 18.836 1.00 95.50 176 SER A C 1
ATOM 1360 O O . SER A 1 176 ? -17.157 1.657 19.342 1.00 95.50 176 SER A O 1
ATOM 1362 N N . TYR A 1 177 ? -15.926 1.227 17.533 1.00 96.00 177 TYR A N 1
ATOM 1363 C CA . TYR A 1 177 ? -16.722 2.082 16.640 1.00 96.00 177 TYR A CA 1
ATOM 1364 C C . TYR A 1 177 ? -18.071 1.469 16.260 1.00 96.00 177 TYR A C 1
ATOM 1366 O O . TYR A 1 177 ? -18.215 0.255 16.154 1.00 96.00 177 TYR A O 1
ATOM 1374 N N . GLY A 1 178 ? -19.075 2.316 16.028 1.00 95.25 178 GLY A N 1
ATOM 1375 C CA . GLY A 1 178 ? -20.368 1.881 15.488 1.00 95.25 178 GLY A CA 1
ATOM 1376 C C . GLY A 1 178 ? -20.344 1.654 13.974 1.00 95.25 178 GLY A C 1
ATOM 1377 O O . GLY A 1 178 ? -21.094 0.824 13.471 1.00 95.25 178 GLY A O 1
ATOM 1378 N N . THR A 1 179 ? -19.475 2.366 13.252 1.00 96.50 179 THR A N 1
ATOM 1379 C CA . THR A 1 179 ? -19.479 2.418 11.785 1.00 96.50 179 THR A CA 1
ATOM 1380 C C . THR A 1 179 ? -18.069 2.283 11.208 1.00 96.50 179 THR A C 1
ATOM 1382 O O . THR A 1 179 ? -17.081 2.628 11.867 1.00 96.50 179 THR A O 1
ATOM 1385 N N . LEU A 1 180 ? -17.966 1.771 9.976 1.00 96.88 180 LEU A N 1
ATOM 1386 C CA . LEU A 1 180 ? -16.678 1.630 9.288 1.00 96.88 180 LEU A CA 1
ATOM 1387 C C . LEU A 1 180 ? -16.117 2.994 8.876 1.00 96.88 180 LEU A C 1
ATOM 1389 O O . LEU A 1 180 ? -14.908 3.178 8.861 1.00 96.88 180 LEU A O 1
ATOM 1393 N N . GLU A 1 181 ? -16.982 3.967 8.611 1.00 97.75 181 GLU A N 1
ATOM 1394 C CA . GLU A 1 181 ? -16.639 5.336 8.242 1.00 97.75 181 GLU A CA 1
ATOM 1395 C C . GLU A 1 181 ? -15.890 6.048 9.373 1.00 97.75 181 GLU A C 1
ATOM 1397 O O . GLU A 1 181 ? -14.880 6.710 9.127 1.00 97.75 181 GLU A O 1
ATOM 1402 N N . ALA A 1 182 ? -16.350 5.886 10.620 1.00 97.31 182 ALA A N 1
ATOM 1403 C CA . ALA A 1 182 ? -15.685 6.458 11.789 1.00 97.31 182 ALA A CA 1
ATOM 1404 C C . ALA A 1 182 ? -14.311 5.811 12.017 1.00 97.31 182 ALA A C 1
ATOM 1406 O O . ALA A 1 182 ? -13.331 6.513 12.272 1.00 97.31 182 ALA A O 1
ATOM 1407 N N . LEU A 1 183 ? -14.233 4.485 11.863 1.00 97.62 183 LEU A N 1
ATOM 1408 C CA . LEU A 1 183 ? -12.981 3.738 11.941 1.00 97.62 183 LEU A CA 1
ATOM 1409 C C . LEU A 1 183 ? -11.992 4.200 10.857 1.00 97.62 183 LEU A C 1
ATOM 1411 O O . LEU A 1 183 ? -10.872 4.585 11.184 1.00 97.62 183 LEU A O 1
ATOM 1415 N N . ALA A 1 184 ? -12.415 4.233 9.591 1.00 98.00 184 ALA A N 1
AT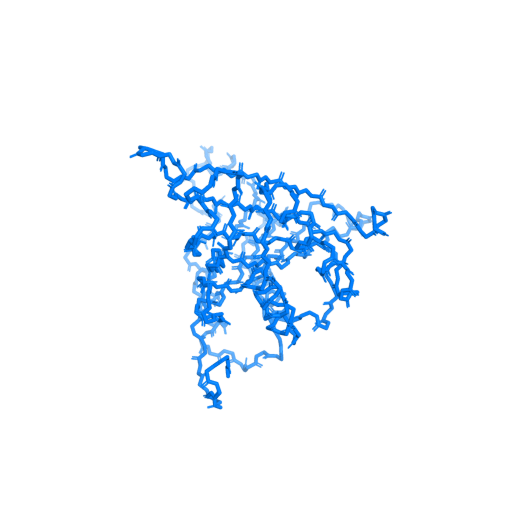OM 1416 C CA . ALA A 1 184 ? -11.589 4.649 8.459 1.00 98.00 184 ALA A CA 1
ATOM 1417 C C . ALA A 1 184 ? -11.091 6.093 8.617 1.00 98.00 184 ALA A C 1
ATOM 1419 O O . ALA A 1 184 ? -9.905 6.366 8.438 1.00 98.00 184 ALA A O 1
ATOM 1420 N N . THR A 1 185 ? -11.976 7.009 9.028 1.00 97.81 185 THR A N 1
ATOM 1421 C CA . THR A 1 185 ? -11.622 8.417 9.271 1.00 97.81 185 THR A CA 1
ATOM 1422 C C . THR A 1 185 ? -10.584 8.540 10.380 1.00 97.81 185 THR A C 1
ATOM 1424 O O . THR A 1 185 ? -9.642 9.321 10.261 1.00 97.81 185 THR A O 1
ATOM 1427 N N . ASN A 1 186 ? -10.703 7.742 11.444 1.00 97.06 186 ASN A N 1
ATOM 1428 C CA . ASN A 1 186 ? -9.731 7.784 12.526 1.00 97.06 186 ASN A CA 1
ATOM 1429 C C . ASN A 1 186 ? -8.375 7.166 12.149 1.00 97.06 186 ASN A C 1
ATOM 1431 O O . ASN A 1 186 ? -7.335 7.661 12.578 1.00 97.06 186 ASN A O 1
ATOM 1435 N N . VAL A 1 187 ? -8.370 6.111 11.329 1.00 97.44 187 VAL A N 1
ATOM 1436 C CA . VAL A 1 187 ? -7.136 5.554 10.750 1.00 97.44 187 VAL A CA 1
ATOM 1437 C C . VAL A 1 187 ? -6.435 6.603 9.888 1.00 97.44 187 VAL A C 1
ATOM 1439 O O . VAL A 1 187 ? -5.236 6.824 10.063 1.00 97.44 187 VAL A O 1
ATOM 1442 N N . ALA A 1 188 ? -7.181 7.293 9.018 1.00 97.31 188 ALA A N 1
ATOM 1443 C CA . ALA A 1 188 ? -6.645 8.365 8.183 1.00 97.31 188 ALA A CA 1
ATOM 1444 C C . ALA A 1 188 ? -6.023 9.488 9.029 1.00 97.31 188 ALA A C 1
ATOM 1446 O O . ALA A 1 188 ? -4.903 9.917 8.761 1.00 97.31 188 ALA A O 1
ATOM 1447 N N . ARG A 1 189 ? -6.697 9.885 10.115 1.00 96.12 189 ARG A N 1
ATOM 1448 C CA . ARG A 1 189 ? -6.186 10.879 11.065 1.00 96.12 189 ARG A CA 1
ATOM 1449 C C . AR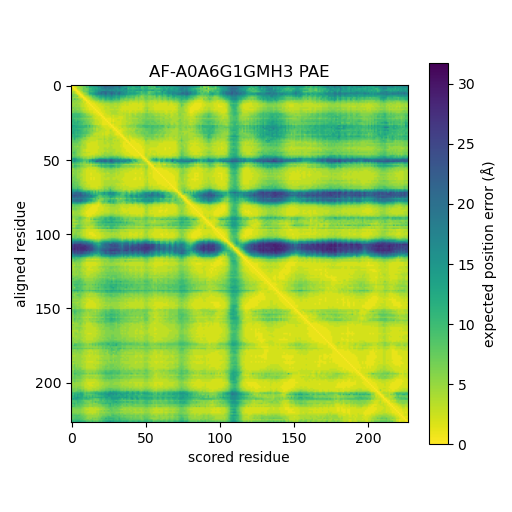G A 1 189 ? -4.834 10.483 11.651 1.00 96.12 189 ARG A C 1
ATOM 1451 O O . ARG A 1 189 ? -3.898 11.269 11.592 1.00 96.12 189 ARG A O 1
ATOM 1458 N N . ILE A 1 190 ? -4.703 9.262 12.175 1.00 95.81 190 ILE A N 1
ATOM 1459 C CA . ILE A 1 190 ? -3.443 8.782 12.776 1.00 95.81 190 ILE A CA 1
ATOM 1460 C C . ILE A 1 190 ? -2.312 8.732 11.748 1.00 95.81 190 ILE A C 1
ATOM 1462 O O . ILE A 1 190 ? -1.167 9.056 12.076 1.00 95.81 190 ILE A O 1
ATOM 1466 N N . ALA A 1 191 ? -2.624 8.336 10.513 1.00 94.81 191 ALA A N 1
ATOM 1467 C CA . ALA A 1 191 ? -1.659 8.321 9.424 1.00 94.81 191 ALA A CA 1
ATOM 1468 C C . ALA A 1 191 ? -1.149 9.744 9.119 1.00 94.81 191 ALA A C 1
ATOM 1470 O O . ALA A 1 191 ? 0.062 9.968 9.141 1.00 94.81 191 ALA A O 1
ATOM 1471 N N . CYS A 1 192 ? -2.041 10.724 8.953 1.00 93.75 192 CYS A N 1
ATOM 1472 C CA . CYS A 1 192 ? -1.675 12.127 8.716 1.00 93.75 192 CYS A CA 1
ATOM 1473 C C . CYS A 1 192 ? -0.974 12.783 9.926 1.00 93.75 192 CYS A C 1
ATOM 1475 O O . CYS A 1 192 ? -0.003 13.521 9.754 1.00 93.75 192 CYS A O 1
ATOM 1477 N N . GLU A 1 193 ? -1.392 12.477 11.161 1.00 93.81 193 GLU A N 1
ATOM 1478 C CA . GLU A 1 193 ? -0.775 12.977 12.405 1.00 93.81 193 GLU A CA 1
ATOM 1479 C C . GLU A 1 193 ? 0.683 12.520 12.579 1.00 93.81 193 GLU A C 1
ATOM 1481 O O . GLU A 1 193 ? 1.442 13.157 13.310 1.00 93.81 193 GLU A O 1
ATOM 1486 N N . SER A 1 194 ? 1.108 11.440 11.911 1.00 91.19 194 SER A N 1
ATOM 1487 C CA . SER A 1 194 ? 2.521 11.032 11.903 1.00 91.19 194 SER A CA 1
ATOM 1488 C C . SER A 1 194 ? 3.434 12.063 11.225 1.00 91.19 194 SER A C 1
ATOM 1490 O O . SER A 1 194 ? 4.638 12.073 11.466 1.00 91.19 194 SER A O 1
ATOM 1492 N N . GLY A 1 195 ? 2.879 12.925 10.363 1.00 90.62 195 GLY A N 1
ATOM 1493 C CA . GLY A 1 195 ? 3.630 13.920 9.600 1.00 90.62 195 GLY A CA 1
ATOM 1494 C C . GLY A 1 195 ? 4.546 13.334 8.518 1.00 90.62 195 GLY A C 1
ATOM 1495 O O . GLY A 1 195 ? 5.367 14.074 7.968 1.00 90.62 195 GLY A O 1
ATOM 1496 N N . LEU A 1 196 ? 4.428 12.035 8.219 1.00 92.75 196 LEU A N 1
ATOM 1497 C CA . LEU A 1 196 ? 5.236 11.312 7.227 1.00 92.75 196 LEU A CA 1
ATOM 1498 C C . LEU A 1 196 ? 4.588 11.242 5.833 1.00 92.75 196 LEU A C 1
ATOM 1500 O O . LEU A 1 196 ? 5.245 10.824 4.882 1.00 92.75 196 LEU A O 1
ATOM 1504 N N . MET A 1 197 ? 3.324 11.643 5.715 1.00 93.62 197 MET A N 1
ATOM 1505 C CA . MET A 1 197 ? 2.531 11.668 4.484 1.00 93.62 197 MET A CA 1
ATOM 1506 C C . MET A 1 197 ? 1.548 12.838 4.538 1.00 93.62 197 MET A C 1
ATOM 1508 O O . MET A 1 197 ? 1.151 13.243 5.634 1.00 93.62 197 MET A O 1
ATOM 1512 N N . GLU A 1 198 ? 1.157 13.360 3.380 1.00 93.25 198 GLU A N 1
ATOM 1513 C CA . GLU A 1 198 ? 0.180 14.455 3.298 1.00 93.25 198 GLU A CA 1
ATOM 1514 C C . GLU A 1 198 ? -1.237 13.926 3.059 1.00 93.25 198 GLU A C 1
ATOM 1516 O O . GLU A 1 198 ? -2.184 14.357 3.716 1.00 93.25 198 GLU A O 1
ATOM 1521 N N . THR A 1 199 ? -1.364 12.922 2.188 1.00 96.19 199 THR A N 1
ATOM 1522 C CA . THR A 1 199 ? -2.648 12.330 1.805 1.00 96.19 199 THR A CA 1
ATOM 1523 C C . THR A 1 199 ? -2.633 10.820 2.018 1.00 96.19 199 THR A C 1
ATOM 1525 O O . THR A 1 199 ? -1.658 10.134 1.703 1.00 96.19 199 THR A O 1
ATOM 1528 N N . VAL A 1 200 ? -3.738 10.274 2.524 1.00 97.38 200 VAL A N 1
ATOM 1529 C CA . VAL A 1 200 ? -3.928 8.837 2.735 1.00 97.38 200 VAL A CA 1
ATOM 1530 C C . VAL A 1 200 ? -5.265 8.375 2.170 1.00 97.38 200 VAL A C 1
ATOM 1532 O O . VAL A 1 200 ? -6.305 9.000 2.380 1.00 97.38 200 VAL A O 1
ATOM 1535 N N . ASN A 1 201 ? -5.237 7.254 1.459 1.00 98.25 201 ASN A N 1
ATOM 1536 C CA . ASN A 1 201 ? -6.412 6.472 1.114 1.00 98.25 201 ASN A CA 1
ATOM 1537 C C . ASN A 1 201 ? -6.502 5.264 2.055 1.00 98.25 201 ASN A C 1
ATOM 1539 O O . ASN A 1 201 ? -5.508 4.578 2.304 1.00 98.25 201 ASN A O 1
ATOM 1543 N N . VAL A 1 202 ? -7.690 5.057 2.613 1.00 98.31 202 VAL A N 1
ATOM 1544 C CA . VAL A 1 202 ? -7.995 4.024 3.599 1.00 98.31 202 VAL A CA 1
ATOM 1545 C C . VAL A 1 202 ? -9.213 3.256 3.111 1.00 98.31 202 VAL A C 1
ATOM 1547 O O . VAL A 1 202 ? -10.327 3.782 3.139 1.00 98.31 202 VAL A O 1
ATOM 1550 N N . ALA A 1 203 ? -9.006 2.005 2.718 1.00 98.38 203 ALA A N 1
ATOM 1551 C CA . ALA A 1 203 ? -10.075 1.047 2.486 1.00 98.38 203 ALA A CA 1
ATOM 1552 C C . ALA A 1 203 ? -10.223 0.153 3.720 1.00 98.38 203 ALA A C 1
ATOM 1554 O O . ALA A 1 203 ? -9.247 -0.429 4.190 1.00 98.38 203 ALA A O 1
ATOM 1555 N N . VAL A 1 204 ? -11.438 0.045 4.257 1.00 97.94 204 VAL A N 1
ATOM 1556 C CA . VAL A 1 204 ? -11.762 -0.807 5.407 1.00 97.94 204 VAL A CA 1
ATOM 1557 C C . VAL A 1 204 ? -12.872 -1.764 5.020 1.00 97.94 204 VAL A C 1
ATOM 1559 O O . VAL A 1 204 ? -13.992 -1.354 4.725 1.00 97.94 204 VAL A O 1
ATOM 1562 N N . ASN A 1 205 ? -12.567 -3.052 5.090 1.00 97.06 205 ASN A N 1
ATOM 1563 C CA . ASN A 1 205 ? -13.466 -4.142 4.761 1.00 97.06 205 ASN A CA 1
ATOM 1564 C C . ASN A 1 205 ? -13.830 -4.935 6.021 1.00 97.06 205 ASN A C 1
ATOM 1566 O O . ASN A 1 205 ? -12.974 -5.258 6.844 1.00 97.06 205 ASN A O 1
ATOM 1570 N N . LYS A 1 206 ? -15.106 -5.300 6.145 1.00 94.88 206 LYS A N 1
ATOM 1571 C CA . LYS A 1 206 ? -15.660 -6.198 7.164 1.00 94.88 206 LYS A CA 1
ATOM 1572 C C . LYS A 1 206 ? -16.144 -7.486 6.473 1.00 94.88 206 LYS A C 1
ATOM 1574 O O . LYS A 1 206 ? -17.276 -7.521 5.985 1.00 94.88 206 LYS A O 1
ATOM 1579 N N . PRO A 1 207 ? -15.309 -8.544 6.398 1.00 91.44 207 PRO A N 1
ATOM 1580 C CA . PRO A 1 207 ? -15.632 -9.766 5.652 1.00 91.44 207 PRO A CA 1
ATOM 1581 C C . PRO A 1 207 ? -16.872 -10.499 6.171 1.00 91.44 207 PRO A C 1
ATOM 1583 O O . PRO A 1 207 ? -17.705 -10.958 5.401 1.00 91.44 207 PRO A O 1
ATOM 1586 N N . ALA A 1 208 ? -17.038 -10.562 7.493 1.00 83.44 208 ALA A N 1
ATOM 1587 C CA . ALA A 1 208 ? -18.100 -11.336 8.137 1.00 83.44 208 ALA A CA 1
ATOM 1588 C C . ALA A 1 208 ? -19.471 -10.628 8.182 1.00 83.44 208 ALA A C 1
ATOM 1590 O O . ALA A 1 208 ? -20.386 -11.115 8.841 1.00 83.44 208 ALA A O 1
ATOM 1591 N N . ALA A 1 209 ? -19.627 -9.476 7.522 1.00 83.00 209 ALA A N 1
ATOM 1592 C CA . ALA A 1 209 ? -20.851 -8.681 7.614 1.00 83.00 209 ALA A CA 1
ATOM 1593 C C . ALA A 1 209 ? -22.037 -9.282 6.841 1.00 83.00 209 ALA A C 1
ATOM 1595 O O . ALA A 1 209 ? -23.176 -9.187 7.292 1.00 83.00 209 ALA A O 1
ATOM 1596 N N . ILE A 1 210 ? -21.792 -9.885 5.670 1.00 87.06 210 ILE A N 1
ATOM 1597 C CA . ILE A 1 210 ? -22.846 -10.350 4.757 1.00 87.06 210 ILE A CA 1
ATOM 1598 C C . ILE A 1 210 ? -22.548 -11.788 4.336 1.00 87.06 210 ILE A C 1
ATOM 1600 O O . ILE A 1 210 ? -21.516 -12.068 3.739 1.00 87.06 210 ILE A O 1
ATOM 1604 N N . ARG A 1 211 ? -23.497 -12.697 4.595 1.00 79.56 211 ARG A N 1
ATOM 1605 C CA . ARG A 1 211 ? -23.333 -14.166 4.550 1.00 79.56 211 ARG A CA 1
ATOM 1606 C C . ARG A 1 211 ? -22.908 -14.766 3.195 1.00 79.56 211 ARG A C 1
ATOM 1608 O O . ARG A 1 211 ? -22.579 -15.945 3.151 1.00 79.56 211 ARG A O 1
ATOM 1615 N N . PHE A 1 212 ? -22.881 -13.978 2.121 1.00 90.06 212 PHE A N 1
ATOM 1616 C CA . PHE A 1 212 ? -22.480 -14.407 0.773 1.00 90.06 212 PHE A CA 1
ATOM 1617 C C . PHE A 1 212 ? -21.599 -13.393 0.029 1.00 90.06 212 PHE A C 1
ATOM 1619 O O . PHE A 1 212 ? -21.261 -13.621 -1.130 1.00 90.06 212 PHE A O 1
ATOM 1626 N N . ALA A 1 213 ? -21.235 -12.276 0.662 1.00 91.25 213 ALA A N 1
ATOM 1627 C CA . ALA A 1 213 ? -20.292 -11.327 0.081 1.00 91.25 213 ALA A CA 1
ATOM 1628 C C . ALA A 1 213 ? -18.885 -11.625 0.607 1.00 91.25 213 ALA A C 1
ATOM 1630 O O . ALA A 1 213 ? -18.731 -12.057 1.746 1.00 91.25 213 ALA A O 1
ATOM 1631 N N . VAL A 1 214 ? -17.857 -11.350 -0.201 1.00 89.38 214 VAL A N 1
ATOM 1632 C CA . VAL A 1 214 ? -16.459 -11.429 0.261 1.00 89.38 214 VAL A CA 1
ATOM 1633 C C . VAL A 1 214 ? -16.231 -10.462 1.426 1.00 89.38 214 VAL A C 1
ATOM 1635 O O . VAL A 1 214 ? -15.603 -10.827 2.417 1.00 89.38 214 VAL A O 1
ATOM 1638 N N . ALA A 1 215 ? -16.758 -9.240 1.310 1.00 92.06 215 ALA A N 1
ATOM 1639 C CA . ALA A 1 215 ? -16.827 -8.254 2.379 1.00 92.06 215 ALA A CA 1
ATOM 1640 C C . ALA A 1 215 ? -17.813 -7.133 2.027 1.00 92.06 215 ALA A C 1
ATOM 1642 O O . ALA A 1 215 ? -18.097 -6.887 0.855 1.00 92.06 215 ALA A O 1
ATOM 1643 N N . SER A 1 216 ? -18.283 -6.416 3.047 1.00 94.12 216 SER A N 1
ATOM 1644 C CA . SER A 1 216 ? -18.765 -5.036 2.903 1.00 94.12 216 SER A CA 1
ATOM 1645 C C . SER A 1 216 ? -17.670 -4.081 3.368 1.00 94.12 216 SER A C 1
ATOM 1647 O O . SER A 1 216 ? -17.008 -4.386 4.362 1.00 94.12 216 SER A O 1
ATOM 1649 N N . GLY A 1 217 ? -17.507 -2.924 2.737 1.00 95.69 217 GLY A N 1
ATOM 1650 C CA . GLY A 1 217 ? -16.453 -1.992 3.122 1.00 95.69 217 GLY A CA 1
ATOM 1651 C C . GLY A 1 217 ? -16.716 -0.556 2.710 1.00 95.69 217 GLY A C 1
ATOM 1652 O O . GLY A 1 217 ? -17.679 -0.263 2.003 1.00 95.69 217 GLY A O 1
ATOM 1653 N N . VAL A 1 218 ? -15.842 0.324 3.184 1.00 97.81 218 VAL A N 1
ATOM 1654 C CA . VAL A 1 218 ? -15.799 1.742 2.826 1.00 97.81 218 VAL A CA 1
ATOM 1655 C C . VAL A 1 218 ? -14.385 2.104 2.407 1.00 97.81 218 VAL A C 1
ATOM 1657 O O . VAL A 1 218 ? -13.421 1.550 2.932 1.00 97.81 218 VAL A O 1
ATOM 1660 N N . GLU A 1 219 ? -14.265 3.057 1.496 1.00 98.31 219 GLU A N 1
ATOM 1661 C CA . GLU A 1 219 ? -12.985 3.600 1.064 1.00 98.31 219 GLU A CA 1
ATOM 1662 C C . GLU A 1 219 ? -13.051 5.122 1.115 1.00 98.31 219 GLU A C 1
ATOM 1664 O O . GLU A 1 219 ? -14.000 5.733 0.617 1.00 98.31 219 GLU A O 1
ATOM 1669 N N . ILE A 1 220 ? -12.065 5.736 1.763 1.00 98.12 220 ILE A N 1
ATOM 1670 C CA . ILE A 1 220 ? -11.965 7.189 1.873 1.00 98.12 220 ILE A CA 1
ATOM 1671 C C . ILE A 1 220 ? -10.558 7.649 1.521 1.00 98.12 220 ILE A C 1
ATOM 1673 O O . ILE A 1 220 ? -9.581 6.984 1.846 1.00 98.12 220 ILE A O 1
ATOM 1677 N N . THR A 1 221 ? -10.460 8.842 0.944 1.00 97.81 221 THR A N 1
ATOM 1678 C CA . THR A 1 221 ? -9.198 9.575 0.812 1.00 97.81 221 THR A CA 1
ATOM 1679 C C . THR A 1 221 ? -9.288 10.847 1.643 1.00 97.81 221 THR A C 1
ATOM 1681 O O . THR A 1 221 ? -10.297 11.557 1.572 1.00 97.81 221 THR A O 1
ATOM 1684 N N . ARG A 1 222 ? -8.275 11.119 2.466 1.00 96.81 222 ARG A N 1
ATOM 1685 C CA . ARG A 1 222 ? -8.176 12.330 3.287 1.00 96.81 222 ARG A CA 1
ATOM 1686 C C . ARG A 1 222 ? -6.779 12.915 3.188 1.00 96.81 222 ARG A C 1
ATOM 1688 O O . ARG A 1 222 ? -5.798 12.174 3.188 1.00 96.81 222 ARG A O 1
ATOM 1695 N N . ASP A 1 223 ? -6.730 14.233 3.109 1.00 95.25 223 ASP A N 1
ATOM 1696 C CA . ASP A 1 223 ? -5.514 15.010 3.282 1.00 95.25 223 ASP A CA 1
ATOM 1697 C C . ASP A 1 223 ? -5.353 15.410 4.754 1.00 95.25 223 ASP A C 1
ATOM 1699 O O . ASP A 1 223 ? -6.251 15.231 5.586 1.00 95.25 223 ASP A O 1
ATOM 1703 N N . ARG A 1 224 ? -4.182 15.948 5.085 1.00 91.31 224 ARG A N 1
ATOM 1704 C CA . ARG A 1 224 ? -3.904 16.480 6.414 1.00 91.31 224 ARG A CA 1
ATOM 1705 C C . ARG A 1 224 ? -4.763 17.700 6.747 1.00 91.31 224 ARG A C 1
ATOM 1707 O O . ARG A 1 224 ? -5.092 17.878 7.911 1.00 91.31 224 ARG A O 1
ATOM 1714 N N . ALA A 1 225 ? -5.121 18.518 5.757 1.00 92.62 225 ALA A N 1
ATOM 1715 C CA . ALA A 1 225 ? -5.905 19.740 5.948 1.00 92.62 225 ALA A CA 1
ATOM 1716 C C . ALA A 1 225 ? -7.334 19.476 6.457 1.00 92.62 225 ALA A C 1
ATOM 1718 O O . ALA A 1 225 ? -7.967 20.370 7.018 1.00 92.62 225 ALA A O 1
ATOM 1719 N N . PHE A 1 226 ? -7.840 18.256 6.280 1.00 93.00 226 PHE A N 1
ATOM 1720 C CA . PHE A 1 226 ? -9.119 17.815 6.822 1.00 93.00 226 PHE A CA 1
ATOM 1721 C C . PHE A 1 226 ? -9.146 17.699 8.363 1.00 93.00 226 PHE A C 1
ATOM 1723 O O . PHE A 1 226 ? -10.240 17.712 8.934 1.00 93.00 226 PHE A O 1
ATOM 1730 N N . PHE A 1 227 ? -7.993 17.567 9.035 1.00 88.75 227 PHE A N 1
ATOM 1731 C CA . PHE A 1 227 ? -7.874 17.324 10.484 1.00 88.75 227 PHE A CA 1
ATOM 1732 C C . PHE A 1 227 ? -7.246 18.503 11.235 1.00 88.75 227 PHE A C 1
ATOM 1734 O O . PHE A 1 227 ? -7.706 18.756 12.372 1.00 88.75 227 PHE A O 1
#

Secondary structure (DSSP, 8-state):
-TT--SSPPPP-EEEEEEE---HHHHHH--GGGS--HHHHHHHHHHHHHHSPPPSSHHHHHHHHHHHHHHHH-SGGGTT-EEEEEEEEET-SSSSSEEEEEEEE---S-TTS---EEEEEEEEEEEEEEEE-SSGGGGTS-EEEEEEEEEES--TTHHHHHHHHHHHHHHHHHH-EES-HHHHHHHHHHHHHHTTS-SEEEEEEEEGGGSTTSS-EEEEEEEEGGG-

Solvent-accessible surface area (backbone atoms only — not comparable to full-atom values): 12552 Å² total; per-residue (Å²): 87,90,80,75,47,77,96,62,87,74,68,69,48,76,48,79,46,77,49,66,82,55,65,62,20,73,71,66,76,39,74,86,54,45,74,54,61,67,62,35,51,52,51,50,48,48,49,77,75,68,51,78,87,62,95,46,69,63,62,44,49,52,52,47,44,51,51,45,52,64,54,44,40,47,95,86,33,67,55,35,29,37,36,33,33,46,33,29,61,63,57,32,96,53,25,56,20,39,33,40,37,43,35,44,44,50,74,52,66,102,83,50,80,72,54,69,47,54,34,39,37,38,37,55,35,50,46,49,19,28,56,40,77,52,76,79,35,64,75,50,67,42,62,33,36,31,39,40,40,36,31,70,55,41,80,66,37,83,78,40,47,64,60,53,52,47,55,49,47,56,50,48,50,74,36,73,38,53,46,68,65,62,49,38,52,51,50,44,48,56,53,31,73,67,68,40,30,45,34,33,35,32,34,40,30,32,38,87,75,40,102,85,46,82,49,49,69,49,73,50,74,48,51,49,88,82,112

Nearest PDB structures (foldseek):
  3o1k-assembly1_B  TM=9.127E-01  e=1.847E-08  Vibrio cholerae O1 biovar El Tor str. N16961
  4aey-assembly1_A  TM=9.216E-01  e=2.667E-08  Pseudomonas aeruginosa
  1b9l-assembly1_A  TM=8.804E-01  e=1.001E-08  Escherichia coli
  7su7-assembly1_D  TM=9.110E-01  e=1.576E-07  Yersinia pestis
  3v9o-assembly1_A  TM=8.021E-01  e=1.992E-05  Burkholderia thailandensis E264